Protein 3VK0 (pdb70)

Sequence (264 aa):
KLTLPAELPDEQDLRAVLAYNMRLFRVNKGWSQEELARQCGLDRTYVSAVERKRWNIALSNIEKMAAALGVAAYQLLLPPQERLKLMTNKLTLPAELPDEQDLRAVLAYNMRLFRVNKGWSQEELARQCGLDRTYVSAVERKRWNIALSNIEKMAAALGVAAYQLLLPPQERLKLMKLTLPAELPDEQDLRAVLAYNMRLFRVNKGWSQEELARQCGLDRTYVSAVERKRWNIALSNIEKMAAALGVAAYQLLLPPQERLKLMT

B-factor: mean 36.16, std 11.18, range [18.49, 73.58]

InterPro domains:
  IPR001387 Cro/C1-type, helix-turn-helix domain [PF01381] (27-76)
  IPR001387 Cro/C1-type, helix-turn-helix domain [PS50943] (26-80)
  IPR001387 Cro/C1-type, helix-turn-helix domain [SM00530] (25-80)
  IPR001387 Cro/C1-type, helix-turn-helix domain [cd00093] (25-75)
  IPR010982 Lambda repressor-like, DNA-binding domain superfamily [G3DSA:1.10.260.40] (1-91)
  IPR010982 Lambda repressor-like, DNA-binding domain superfamily [SSF47413] (17-83)
  IPR050807 Transcriptional regulator/dioxygenase, bacterial-type [PTHR46797] (23-97)

Secondary structure (DSSP, 8-state):
-PPPPSSPPPTT-HHHHHHHHHHHHHHHTT--HHHHHHHHT--HHHHHHHTTT-----HHHHHHHHHHHTS-HHHHTS-HHHHHHHHH-/-PPPPSSPPPTT-HHHHHHHHHHHHHHHTT--HHHHHHHHT--HHHHHHHHTT----BHHHHHHHHHHHTS-GGGGGS-HHHHHHT-/-----SSPPPTT-HHHHHHHHHHHHHHHHT--HHHHHHHHT--HHHHHHHHTT----BHHHHHHHHHHHTS-HHHHTS-HHHHHHHH-

Structure (mmCIF, N/CA/C/O backbone):
data_3VK0
#
_entry.id   3VK0
#
_cell.length_a   75.013
_cell.length_b   108.899
_cell.length_c   44.083
_cell.angle_alpha   90.00
_cell.angle_beta   115.61
_cell.angle_gamma   90.00
#
_symmetry.space_group_name_H-M   'C 1 2 1'
#
loop_
_entity.id
_entity.type
_entity.pdbx_description
1 polymer 'Transcriptional regulator'
2 water water
#
loop_
_atom_site.group_PDB
_atom_site.id
_atom_site.type_symbol
_atom_site.label_atom_id
_atom_site.label_alt_id
_atom_site.label_comp_id
_atom_site.label_asym_id
_atom_site.label_entity_id
_atom_site.label_seq_id
_atom_site.pdbx_PDB_ins_code
_atom_site.Cartn_x
_atom_site.Cartn_y
_atom_site.Cartn_z
_atom_site.occupancy
_atom_site.B_iso_or_equiv
_atom_site.auth_seq_id
_atom_site.auth_comp_id
_atom_site.auth_asym_id
_atom_site.auth_atom_id
_atom_site.pdbx_PDB_model_num
ATOM 1 N N . LYS A 1 5 ? 6.971 48.359 27.368 1.00 53.07 5 LYS A N 1
ATOM 2 C CA . LYS A 1 5 ? 7.565 49.224 28.454 1.00 52.28 5 LYS A CA 1
ATOM 3 C C . LYS A 1 5 ? 6.524 49.709 29.482 1.00 50.45 5 LYS A C 1
ATOM 4 O O . LYS A 1 5 ? 6.896 50.259 30.536 1.00 50.76 5 LYS A O 1
ATOM 10 N N . LEU A 1 6 ? 5.236 49.507 29.160 1.00 48.35 6 LEU A N 1
ATOM 11 C CA . LEU A 1 6 ? 4.075 49.960 29.979 1.00 44.61 6 LEU A CA 1
ATOM 12 C C . LEU A 1 6 ? 3.946 49.192 31.305 1.00 42.40 6 LEU A C 1
ATOM 13 O O . LEU A 1 6 ? 3.805 47.952 31.334 1.00 43.13 6 LEU A O 1
ATOM 18 N N . THR A 1 7 ? 3.966 49.904 32.416 1.00 38.51 7 THR A N 1
ATOM 19 C CA . THR A 1 7 ? 4.092 49.185 33.662 1.00 36.44 7 THR A CA 1
ATOM 20 C C . THR A 1 7 ? 2.728 49.045 34.309 1.00 34.84 7 THR A C 1
ATOM 21 O O . THR A 1 7 ? 1.813 49.868 34.052 1.00 32.01 7 THR A O 1
ATOM 25 N N . LEU A 1 8 ? 2.612 47.979 35.107 1.00 31.50 8 LEU A N 1
ATOM 26 C CA . LEU A 1 8 ? 1.388 47.602 35.802 1.00 30.73 8 LEU A CA 1
ATOM 27 C C . LEU A 1 8 ? 1.402 48.200 37.194 1.00 30.16 8 LEU A C 1
ATOM 28 O O . LEU A 1 8 ? 2.429 48.733 37.640 1.00 29.93 8 LEU A O 1
ATOM 33 N N . PRO A 1 9 ? 0.277 48.108 37.913 1.00 31.18 9 PRO A N 1
ATOM 34 C CA . PRO A 1 9 ? 0.283 48.627 39.292 1.00 31.15 9 PRO A CA 1
ATOM 35 C C . PRO A 1 9 ? 1.223 47.827 40.200 1.00 33.45 9 PRO A C 1
ATOM 36 O O . PRO A 1 9 ? 1.302 46.589 40.091 1.00 32.19 9 PRO A O 1
ATOM 40 N N . ALA A 1 10 ? 1.888 48.526 41.117 1.00 33.54 10 ALA A N 1
ATOM 41 C CA . ALA A 1 10 ? 2.946 47.952 41.945 1.00 34.32 10 ALA A CA 1
ATOM 42 C C . ALA A 1 10 ? 2.379 47.148 43.095 1.00 34.26 10 ALA A C 1
ATOM 43 O O . ALA A 1 10 ? 3.035 46.235 43.614 1.00 35.21 10 ALA A O 1
ATOM 45 N N . GLU A 1 11 ? 1.208 47.553 43.561 1.00 33.63 11 GLU A N 1
ATOM 46 C CA . GLU A 1 11 ? 0.620 46.944 44.764 1.00 33.61 11 GLU A CA 1
ATOM 47 C C . GLU A 1 11 ? -0.871 46.715 44.616 1.00 33.85 11 GLU A C 1
ATOM 48 O O . GLU A 1 11 ? -1.533 47.388 43.818 1.00 33.18 11 GLU A O 1
ATOM 54 N N . LEU A 1 12 ? -1.404 45.763 45.372 1.00 32.47 12 LEU A N 1
ATOM 55 C CA . LEU A 1 12 ? -2.845 45.581 45.409 1.00 33.97 12 LEU A CA 1
ATOM 56 C C . LEU A 1 12 ? -3.527 46.746 46.162 1.00 34.04 12 LEU A C 1
ATOM 57 O O . LEU A 1 12 ? -2.975 47.279 47.170 1.00 34.25 12 LEU A O 1
ATOM 62 N N . PRO A 1 13 ? -4.707 47.165 45.688 1.00 33.58 13 PRO A N 1
ATOM 63 C CA . PRO A 1 13 ? -5.349 48.336 46.304 1.00 34.43 13 PRO A CA 1
ATOM 64 C C . PRO A 1 13 ? -6.140 47.926 47.560 1.00 35.64 13 PRO A C 1
ATOM 65 O O . PRO A 1 13 ? -6.569 46.765 47.661 1.00 35.27 13 PRO A O 1
ATOM 69 N N . ASP A 1 14 ? -6.362 48.865 48.496 1.00 36.70 14 ASP A N 1
ATOM 70 C CA . ASP A 1 14 ? -7.336 48.655 49.570 1.00 37.24 14 ASP A CA 1
ATOM 71 C C . ASP A 1 14 ? -8.718 48.524 48.919 1.00 38.65 14 ASP A C 1
ATOM 72 O O . ASP A 1 14 ? -9.147 49.428 48.175 1.00 37.05 14 ASP A O 1
ATOM 77 N N . GLU A 1 15 ? -9.416 47.407 49.184 1.00 37.81 15 GLU A N 1
ATOM 78 C CA . GLU A 1 15 ? -10.660 47.072 48.469 1.00 40.08 15 GLU A CA 1
ATOM 79 C C . GLU A 1 15 ? -11.784 48.018 48.790 1.00 40.07 15 GLU A C 1
ATOM 80 O O . GLU A 1 15 ? -12.745 48.166 48.006 1.00 40.90 15 GLU A O 1
ATOM 86 N N . GLN A 1 16 ? -11.651 48.639 49.946 1.00 40.70 16 GLN A N 1
ATOM 87 C CA . GLN A 1 16 ? -12.554 49.686 50.408 1.00 42.61 16 GLN A CA 1
ATOM 88 C C . GLN A 1 16 ? -12.308 51.047 49.724 1.00 41.31 16 GLN A C 1
ATOM 89 O O . GLN A 1 16 ? -13.293 51.808 49.490 1.00 41.89 16 GLN A O 1
ATOM 95 N N . ASP A 1 17 ? -11.035 51.318 49.369 1.00 39.09 17 ASP A N 1
ATOM 96 C CA . ASP A 1 17 ? -10.643 52.598 48.682 1.00 35.31 17 ASP A CA 1
ATOM 97 C C . ASP A 1 17 ? -11.030 52.559 47.215 1.00 32.88 17 ASP A C 1
ATOM 98 O O . ASP A 1 17 ? -10.252 52.065 46.401 1.00 30.79 17 ASP A O 1
ATOM 103 N N . LEU A 1 18 ? -12.236 53.031 46.885 1.00 30.54 18 LEU A N 1
ATOM 104 C CA . LEU A 1 18 ? -12.735 52.879 45.533 1.00 30.13 18 LEU A CA 1
ATOM 105 C C . LEU A 1 18 ? -11.887 53.588 44.529 1.00 29.12 18 LEU A C 1
ATOM 106 O O . LEU A 1 18 ? -11.724 53.104 43.413 1.00 26.49 18 LEU A O 1
ATOM 111 N N . ARG A 1 19 ? -11.377 54.779 44.899 1.00 25.55 19 ARG A N 1
ATOM 112 C CA . ARG A 1 19 ? -10.409 55.389 44.001 1.00 23.81 19 ARG A CA 1
ATOM 113 C C . ARG A 1 19 ? -9.194 54.500 43.718 1.00 21.94 19 ARG A C 1
ATOM 114 O O . ARG A 1 19 ? -8.740 54.468 42.591 1.00 22.66 19 ARG A O 1
ATOM 122 N N . ALA A 1 20 ? -8.633 53.863 44.736 1.00 22.21 20 ALA A N 1
ATOM 123 C CA . ALA A 1 20 ? -7.458 52.961 44.586 1.00 24.49 20 ALA A CA 1
ATOM 124 C C . ALA A 1 20 ? -7.833 51.741 43.699 1.00 23.03 20 ALA A C 1
ATOM 125 O O . ALA A 1 20 ? -7.066 51.335 42.828 1.00 23.02 20 ALA A O 1
ATOM 127 N N . VAL A 1 21 ? -9.016 51.190 43.955 1.00 22.72 21 VAL A N 1
ATOM 128 C CA . VAL A 1 21 ? -9.515 50.064 43.140 1.00 21.23 21 VAL A CA 1
ATOM 129 C C . VAL A 1 21 ? -9.660 50.480 41.682 1.00 20.80 21 VAL A C 1
ATOM 130 O O . VAL A 1 21 ? -9.180 49.784 40.787 1.00 20.81 21 VAL A O 1
ATOM 134 N N . LEU A 1 22 ? -10.308 51.637 41.417 1.00 21.33 22 LEU A N 1
ATOM 135 C CA . LEU A 1 22 ? -10.431 52.144 40.038 1.00 21.25 22 LEU A CA 1
ATOM 136 C C . LEU A 1 22 ? -9.084 52.344 39.376 1.00 22.23 22 LEU A C 1
ATOM 137 O O . LEU A 1 22 ? -8.875 51.978 38.169 1.00 20.07 22 LEU A O 1
ATOM 142 N N . ALA A 1 23 ? -8.145 52.960 40.132 1.00 20.85 23 ALA A N 1
ATOM 143 C CA . ALA A 1 23 ? -6.862 53.297 39.533 1.00 22.15 23 ALA A CA 1
ATOM 144 C C . ALA A 1 23 ? -6.113 52.006 39.109 1.00 22.07 23 ALA A C 1
ATOM 145 O O . ALA A 1 23 ? -5.481 51.994 38.072 1.00 22.60 23 ALA A O 1
ATOM 147 N N . TYR A 1 24 ? -6.204 50.967 39.949 1.00 24.07 24 TYR A N 1
ATOM 148 C CA . TYR A 1 24 ? -5.539 49.660 39.718 1.00 22.78 24 TYR A CA 1
ATOM 149 C C . TYR A 1 24 ? -6.116 49.074 38.433 1.00 22.42 24 TYR A C 1
ATOM 150 O O . TYR A 1 24 ? -5.394 48.698 37.507 1.00 22.10 24 TYR A O 1
ATOM 159 N N . ASN A 1 25 ? -7.439 49.020 38.390 1.00 22.24 25 ASN A N 1
ATOM 160 C CA . ASN A 1 25 ? -8.144 48.420 37.270 1.00 22.83 25 ASN A CA 1
ATOM 161 C C . ASN A 1 25 ? -7.942 49.164 35.985 1.00 22.64 25 ASN A C 1
ATOM 162 O O . ASN A 1 25 ? -7.669 48.524 34.988 1.00 23.96 25 ASN A O 1
ATOM 167 N N . MET A 1 26 ? -8.049 50.502 35.995 1.00 22.94 26 MET A N 1
ATOM 168 C CA . MET A 1 26 ? -7.799 51.285 34.787 1.00 23.33 26 MET A CA 1
ATOM 169 C C . MET A 1 26 ? -6.424 50.954 34.207 1.00 23.03 26 MET A C 1
ATOM 170 O O . MET A 1 26 ? -6.282 50.821 33.006 1.00 24.77 26 MET A O 1
ATOM 175 N N . ARG A 1 27 ? -5.406 50.894 35.080 1.00 23.33 27 ARG A N 1
ATOM 176 C CA . ARG A 1 27 ? -4.045 50.688 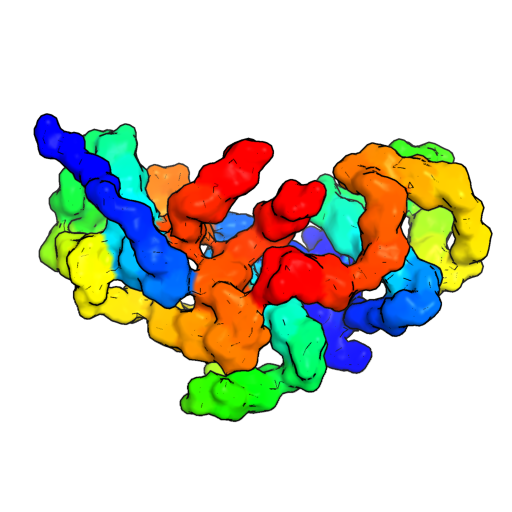34.643 1.00 24.49 27 ARG A CA 1
ATOM 177 C C . ARG A 1 27 ? -3.909 49.251 34.134 1.00 23.48 27 ARG A C 1
ATOM 178 O O . ARG A 1 27 ? -3.377 49.021 33.053 1.00 23.85 27 ARG A O 1
ATOM 186 N N . LEU A 1 28 ? -4.406 48.278 34.894 1.00 23.17 28 LEU A N 1
ATOM 187 C CA . LEU A 1 28 ? -4.371 46.867 34.422 1.00 23.81 28 LEU A CA 1
ATOM 188 C C . LEU A 1 28 ? -4.989 46.684 33.000 1.00 23.11 28 LEU A C 1
ATOM 189 O O . LEU A 1 28 ? -4.351 46.167 32.027 1.00 24.19 28 LEU A O 1
ATOM 194 N N . PHE A 1 29 ? -6.214 47.164 32.847 1.00 23.18 29 PHE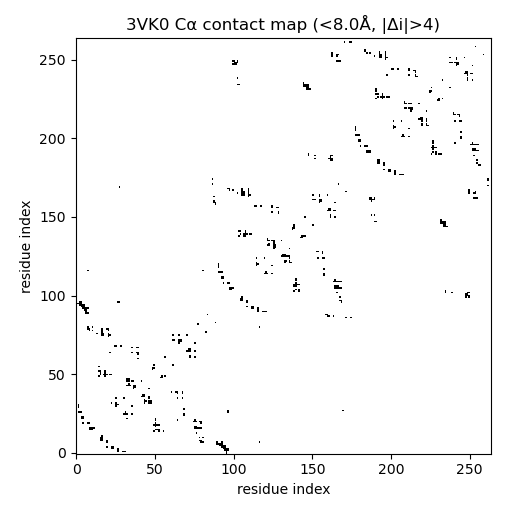 A N 1
ATOM 195 C CA . PHE A 1 29 ? -6.902 47.033 31.538 1.00 24.03 29 PHE A CA 1
ATOM 196 C C . PHE A 1 29 ? -6.287 47.819 30.417 1.00 24.74 29 PHE A C 1
ATOM 197 O O . PHE A 1 29 ? -6.273 47.360 29.267 1.00 24.87 29 PHE A O 1
ATOM 205 N N . ARG A 1 30 ? -5.841 49.051 30.700 1.00 25.05 30 ARG A N 1
ATOM 206 C CA . ARG A 1 30 ? -5.233 49.791 29.620 1.00 24.68 30 ARG A CA 1
ATOM 207 C C . ARG A 1 30 ? -3.917 49.144 29.231 1.00 25.81 30 ARG A C 1
ATOM 208 O O . ARG A 1 30 ? -3.591 49.089 27.998 1.00 25.11 30 ARG A O 1
ATOM 216 N N . VAL A 1 31 ? -3.151 48.678 30.224 1.00 24.62 31 VAL A N 1
ATOM 217 C CA . VAL A 1 31 ? -1.883 48.021 29.857 1.00 27.65 31 VAL A CA 1
ATOM 218 C C . VAL A 1 31 ? -2.120 46.741 29.031 1.00 28.43 31 VAL A C 1
ATOM 219 O O . VAL A 1 31 ? -1.397 46.451 28.082 1.00 28.91 31 VAL A O 1
ATOM 223 N N . ASN A 1 32 ? -3.178 46.026 29.346 1.00 30.18 32 ASN A N 1
ATOM 224 C CA . ASN A 1 32 ? -3.536 44.846 28.554 1.00 32.40 32 ASN A CA 1
ATOM 225 C C . ASN A 1 32 ? -3.854 45.218 27.112 1.00 33.34 32 ASN A C 1
ATOM 226 O O . ASN A 1 32 ? -3.701 44.407 26.201 1.00 33.04 32 ASN A O 1
ATOM 231 N N . LYS A 1 33 ? -4.361 46.431 26.908 1.00 33.80 33 LYS A N 1
ATOM 232 C CA . LYS A 1 33 ? -4.618 46.891 25.557 1.00 34.77 33 LYS A CA 1
ATOM 233 C C . LYS A 1 33 ? -3.416 47.536 24.835 1.00 34.65 33 LYS A C 1
ATOM 234 O O . LYS A 1 33 ? -3.560 47.947 23.697 1.00 34.61 33 LYS A O 1
ATOM 240 N N . GLY A 1 34 ? -2.261 47.641 25.482 1.00 33.58 34 GLY A N 1
ATOM 241 C CA . GLY A 1 34 ? -1.106 48.326 24.871 1.00 33.95 34 GLY A CA 1
ATOM 242 C C . GLY A 1 34 ? -1.243 49.848 24.924 1.00 34.44 34 GLY A C 1
ATOM 243 O O . GLY A 1 34 ? -0.637 50.552 24.120 1.00 34.35 34 GLY A O 1
ATOM 244 N N . TRP A 1 35 ? -2.037 50.363 25.876 1.00 33.01 35 TRP A N 1
ATOM 245 C CA . TRP A 1 35 ? -2.304 51.796 25.944 1.00 31.96 35 TRP A CA 1
ATOM 246 C C . TRP A 1 35 ? -1.613 52.513 27.082 1.00 31.24 35 TRP A C 1
ATOM 247 O O . TRP A 1 35 ? -1.777 52.141 28.250 1.00 29.67 35 TRP A O 1
ATOM 258 N N . SER A 1 36 ? -0.904 53.600 26.748 1.00 30.67 36 SER A N 1
ATOM 259 C CA . SER A 1 36 ? -0.474 54.547 27.760 1.00 31.38 36 SER A CA 1
ATOM 260 C C . SER A 1 36 ? -1.671 55.283 28.431 1.00 30.18 36 SER A C 1
ATOM 261 O O . SER A 1 36 ? -2.805 55.230 27.956 1.00 29.30 36 SER A O 1
ATOM 264 N N . GLN A 1 37 ? -1.387 56.032 29.481 1.00 29.01 37 GLN A N 1
ATOM 265 C CA . GLN A 1 37 ? -2.393 56.913 30.084 1.00 30.10 37 GLN A CA 1
ATOM 266 C C . GLN A 1 37 ? -2.916 57.898 29.052 1.00 30.79 37 GLN A C 1
ATOM 267 O O . GLN A 1 37 ? -4.132 58.153 28.937 1.00 29.99 37 GLN A O 1
ATOM 273 N N . GLU A 1 38 ? -1.986 58.487 28.315 1.00 31.48 38 GLU A N 1
ATOM 274 C CA . GLU A 1 38 ? -2.339 59.466 27.315 1.00 33.48 38 GLU A CA 1
ATOM 275 C C . GLU A 1 38 ? -3.303 58.871 26.276 1.00 32.64 38 GLU A C 1
ATOM 276 O O . GLU A 1 38 ? -4.310 59.509 25.921 1.00 32.87 38 GLU A O 1
ATOM 282 N N . GLU A 1 39 ? -2.964 57.683 25.769 1.00 33.07 39 GLU A N 1
ATOM 283 C CA . GLU A 1 39 ? -3.804 56.938 24.815 1.00 32.59 39 GLU A CA 1
ATOM 284 C C . GLU A 1 39 ? -5.215 56.620 25.382 1.00 32.00 39 GLU A C 1
ATOM 285 O O . GLU A 1 39 ? -6.226 56.791 24.678 1.00 31.22 39 GLU A O 1
ATOM 291 N N . LEU A 1 40 ? -5.290 56.117 26.621 1.00 30.90 40 LEU A N 1
ATOM 292 C CA . LEU A 1 40 ? -6.588 55.889 27.244 1.00 30.33 40 LEU A CA 1
ATOM 293 C C . LEU A 1 40 ? -7.395 57.192 27.258 1.00 30.61 40 LEU A C 1
ATOM 294 O O . LEU A 1 40 ? -8.588 57.209 26.954 1.00 31.27 40 LEU A O 1
ATOM 299 N N . ALA A 1 41 ? -6.737 58.302 27.592 1.00 30.42 41 ALA A N 1
ATOM 300 C CA . ALA A 1 41 ? -7.432 59.570 27.664 1.00 30.28 41 ALA A CA 1
ATOM 301 C C . ALA A 1 41 ? -7.968 59.943 26.282 1.00 30.96 41 ALA A C 1
ATOM 302 O O . ALA A 1 41 ? -9.133 60.301 26.139 1.00 30.06 41 ALA A O 1
ATOM 304 N N . ARG A 1 42 ? -7.109 59.879 25.269 1.00 31.49 42 ARG A N 1
ATOM 305 C CA . ARG A 1 42 ? -7.576 60.091 23.887 1.00 34.04 42 ARG A CA 1
ATOM 306 C C . ARG A 1 42 ? -8.754 59.166 23.509 1.00 34.38 42 ARG A C 1
ATOM 307 O O . ARG A 1 42 ? -9.642 59.567 22.801 1.00 34.83 42 ARG A O 1
ATOM 315 N N . GLN A 1 43 ? -8.720 57.913 23.947 1.00 35.72 43 GLN A N 1
ATOM 316 C CA . GLN A 1 43 ? -9.794 56.966 23.601 1.00 35.93 43 GLN A CA 1
ATOM 317 C C . GLN A 1 43 ? -11.124 57.383 24.215 1.00 36.81 43 GLN A C 1
ATOM 318 O O . GLN A 1 43 ? -12.167 57.159 23.607 1.00 35.62 43 GLN A O 1
ATOM 324 N N . CYS A 1 44 ? -11.077 58.007 25.401 1.00 37.12 44 CYS A N 1
ATOM 325 C CA . CYS A 1 44 ? -12.300 58.447 26.107 1.00 39.15 44 CYS A CA 1
ATOM 326 C C . CYS A 1 44 ? -12.687 59.853 25.867 1.00 39.38 44 CYS A C 1
ATOM 327 O O . CYS A 1 44 ? -13.685 60.306 26.426 1.00 40.17 44 CYS A O 1
ATOM 330 N N . GLY A 1 45 ? -11.868 60.595 25.128 1.00 40.24 45 GLY A N 1
ATOM 331 C CA . GLY A 1 45 ? -12.117 62.011 24.930 1.00 40.52 45 GLY A CA 1
ATOM 332 C C . GLY A 1 45 ? -11.907 62.795 26.214 1.00 41.13 45 GLY A C 1
ATOM 333 O O . GLY A 1 45 ? -12.565 63.804 26.429 1.00 42.88 45 GLY A O 1
ATOM 334 N N . LEU A 1 46 ? -10.981 62.346 27.059 1.00 39.92 46 LEU A N 1
ATOM 335 C CA . LEU A 1 46 ? -10.629 63.042 28.309 1.00 39.96 46 LEU A CA 1
ATOM 336 C C . LEU A 1 46 ? -9.237 63.617 28.239 1.00 39.21 46 LEU A C 1
ATOM 337 O O . LEU A 1 46 ? -8.392 63.101 27.540 1.00 38.94 46 LEU A O 1
ATOM 342 N N . ASP A 1 47 ? -9.006 64.673 28.993 1.00 39.95 47 ASP A N 1
ATOM 343 C CA . ASP A 1 47 ? -7.686 65.280 29.149 1.00 41.42 47 ASP A CA 1
ATOM 344 C C . ASP A 1 47 ? -6.667 64.291 29.746 1.00 40.27 47 ASP A C 1
ATOM 345 O O . ASP A 1 47 ? -6.979 63.649 30.745 1.00 39.51 47 ASP A O 1
ATOM 350 N N . ARG A 1 48 ? -5.479 64.151 29.135 1.00 38.90 48 ARG A N 1
ATOM 351 C CA . ARG A 1 48 ? -4.451 63.224 29.634 1.00 38.19 48 ARG A CA 1
ATOM 352 C C . ARG A 1 48 ? -3.966 63.530 31.054 1.00 36.95 48 ARG A C 1
ATOM 353 O O . ARG A 1 48 ? -3.748 62.618 31.852 1.00 34.35 48 ARG A O 1
ATOM 361 N N . THR A 1 49 ? -3.829 64.816 31.376 1.00 34.43 49 THR A N 1
ATOM 362 C CA . THR A 1 49 ? -3.557 65.202 32.749 1.00 35.38 49 THR A CA 1
ATOM 363 C C . THR A 1 49 ? -4.652 64.625 33.710 1.00 32.73 49 THR A C 1
ATOM 364 O O . THR A 1 49 ? -4.323 64.123 34.752 1.00 33.55 49 THR A O 1
ATOM 368 N N . TYR A 1 50 ? -5.925 64.687 33.337 1.00 32.22 50 TYR A N 1
ATOM 369 C CA . TYR A 1 50 ? -7.032 64.216 34.217 1.00 32.27 50 TYR A CA 1
ATOM 370 C C . TYR A 1 50 ? -6.959 62.696 34.455 1.00 31.54 50 TYR A C 1
ATOM 371 O O . TYR A 1 50 ? -7.113 62.226 35.588 1.00 30.69 50 TYR A O 1
ATOM 380 N N . VAL A 1 51 ? -6.707 61.960 33.375 1.00 30.37 51 VAL A N 1
ATOM 381 C CA . VAL A 1 51 ? -6.582 60.508 33.440 1.00 30.58 51 VAL A CA 1
ATOM 382 C C . VAL A 1 51 ? -5.378 60.116 34.290 1.00 29.80 51 VAL A C 1
ATOM 383 O O . VAL A 1 51 ? -5.458 59.271 35.143 1.00 29.24 51 VAL A O 1
ATOM 387 N N . SER A 1 52 ? -4.241 60.768 34.074 1.00 28.53 52 SER A N 1
ATOM 388 C CA . SER A 1 52 ? -3.097 60.496 34.872 1.00 28.85 52 SER A CA 1
ATOM 389 C C . SER A 1 52 ? -3.392 60.768 36.377 1.00 26.98 52 SER A C 1
ATOM 390 O O . SER A 1 52 ? -2.965 60.036 37.238 1.00 26.20 52 SER A O 1
ATOM 393 N N . ALA A 1 53 ? -4.152 61.807 36.672 1.00 25.60 53 ALA A N 1
ATOM 394 C CA . ALA A 1 53 ? -4.430 62.152 38.083 1.00 26.52 53 ALA A CA 1
ATOM 395 C C . ALA A 1 53 ? -5.437 61.169 38.726 1.00 25.07 53 ALA A C 1
ATOM 396 O O . ALA A 1 53 ? -5.405 60.907 39.961 1.00 25.36 53 ALA A O 1
ATOM 398 N N . VAL A 1 54 ? -6.370 60.685 37.898 1.00 24.26 54 VAL A N 1
ATOM 399 C CA . VAL A 1 54 ? -7.315 59.614 38.338 1.00 23.31 54 VAL A CA 1
ATOM 400 C C . VAL A 1 54 ? -6.536 58.376 38.749 1.00 23.87 54 VAL A C 1
ATOM 401 O O . VAL A 1 54 ? -6.814 57.781 39.798 1.00 23.53 54 VAL A O 1
ATOM 405 N N . GLU A 1 55 ? -5.505 58.035 37.986 1.00 24.19 55 GLU A N 1
ATOM 406 C CA . GLU A 1 55 ? -4.677 56.898 38.392 1.00 26.90 55 GLU A CA 1
ATOM 407 C C . GLU A 1 55 ? -3.849 57.115 39.636 1.00 26.20 55 GLU A C 1
ATOM 408 O O . GLU A 1 55 ? -3.293 56.170 40.133 1.00 26.55 55 GLU A O 1
ATOM 414 N N . ARG A 1 56 ? -3.725 58.367 40.073 1.00 26.95 56 ARG A N 1
ATOM 415 C CA . ARG A 1 56 ? -3.062 58.727 41.323 1.00 28.43 56 ARG A CA 1
ATOM 416 C C . ARG A 1 56 ? -4.124 59.041 42.373 1.00 26.94 56 ARG A C 1
ATOM 417 O O . ARG A 1 56 ? -3.817 59.502 43.477 1.00 26.90 56 ARG A O 1
ATOM 425 N N . LYS A 1 57 ? -5.386 58.708 42.048 1.00 25.87 57 LYS A N 1
ATOM 426 C CA . LYS A 1 57 ? -6.499 58.804 42.995 1.00 25.11 57 LYS A CA 1
ATOM 427 C C . LYS A 1 57 ? -6.882 60.237 43.367 1.00 24.45 57 LYS A C 1
ATOM 428 O O . LYS A 1 57 ? -7.417 60.491 44.441 1.00 25.05 57 LYS A O 1
ATOM 434 N N . ARG A 1 58 ? -6.687 61.170 42.459 1.00 22.89 58 ARG A N 1
ATOM 435 C CA . ARG A 1 58 ? -6.863 62.599 42.792 1.00 24.04 58 ARG A CA 1
ATOM 436 C C . ARG A 1 58 ? -8.286 63.146 42.588 1.00 24.95 58 ARG A C 1
ATOM 437 O O . ARG A 1 58 ? -8.604 64.224 43.067 1.00 23.35 58 ARG A O 1
ATOM 445 N N . TRP A 1 59 ? -9.146 62.398 41.865 1.00 23.25 59 TRP A N 1
ATOM 446 C CA . TRP A 1 59 ? -10.412 62.982 41.441 1.00 23.12 59 TRP A CA 1
ATOM 447 C C . TRP A 1 59 ? -11.639 62.153 41.804 1.00 23.37 59 TRP A C 1
ATOM 448 O O . TRP A 1 59 ? -11.640 60.906 41.589 1.00 22.35 59 TRP A O 1
ATOM 459 N N . ASN A 1 60 ? -12.653 62.860 42.276 1.00 21.70 60 ASN A N 1
ATOM 460 C CA . ASN A 1 60 ? -13.957 62.271 42.575 1.00 24.08 60 ASN A CA 1
ATOM 461 C C . ASN A 1 60 ? -14.750 62.035 41.276 1.00 24.36 60 ASN A C 1
ATOM 462 O O . ASN A 1 60 ? -15.755 62.720 40.991 1.00 25.09 60 ASN A O 1
ATOM 467 N N . ILE A 1 61 ? -14.257 61.094 40.475 1.00 23.71 61 ILE A N 1
ATOM 468 C CA . ILE A 1 61 ? -14.724 60.918 39.095 1.00 23.90 61 ILE A CA 1
ATOM 469 C C . ILE A 1 61 ? -16.248 60.648 39.011 1.00 23.75 61 ILE A C 1
ATOM 470 O O . ILE A 1 61 ? -16.838 60.046 39.923 1.00 21.40 61 ILE A O 1
ATOM 475 N N . ALA A 1 62 ? -16.867 61.205 37.962 1.00 22.36 62 ALA A N 1
ATOM 476 C CA . ALA A 1 62 ? -18.304 61.058 37.784 1.00 23.84 62 ALA A CA 1
ATOM 477 C C . ALA A 1 62 ? -18.594 59.755 37.063 1.00 21.96 62 ALA A C 1
ATOM 478 O O . ALA A 1 62 ? -17.812 59.241 36.281 1.00 21.70 62 ALA A O 1
ATOM 480 N N . LEU A 1 63 ? -19.797 59.288 37.275 1.00 21.96 63 LEU A N 1
ATOM 481 C CA . LEU A 1 63 ? -20.258 58.078 36.580 1.00 21.39 63 LEU A CA 1
ATOM 482 C C . LEU A 1 63 ? -20.072 58.085 35.049 1.00 22.13 63 LEU A C 1
ATOM 483 O O . LEU A 1 63 ? -19.654 57.048 34.419 1.00 20.20 63 LEU A O 1
ATOM 488 N N . SER A 1 64 ? -20.303 59.250 34.410 1.00 21.06 64 SER A N 1
ATOM 489 C CA . SER A 1 64 ? -20.181 59.328 32.936 1.00 23.08 64 SER A CA 1
ATOM 490 C C . SER A 1 64 ? -18.767 59.034 32.472 1.00 23.57 64 SER A C 1
ATOM 491 O O . SER A 1 64 ? -18.538 58.496 31.364 1.00 24.08 64 SER A O 1
ATOM 494 N N . ASN A 1 65 ? -17.794 59.433 33.281 1.00 23.37 65 ASN A N 1
ATOM 495 C CA . ASN A 1 65 ? -16.422 59.179 32.890 1.00 23.11 65 ASN A CA 1
ATOM 496 C C . ASN A 1 65 ? -15.979 57.764 33.184 1.00 22.16 65 ASN A C 1
ATOM 497 O O . ASN A 1 65 ? -15.192 57.232 32.434 1.00 22.05 65 ASN A O 1
ATOM 502 N N . ILE A 1 66 ? -16.475 57.182 34.251 1.00 21.88 66 ILE A N 1
ATOM 503 C CA . ILE A 1 66 ? -16.371 55.713 34.447 1.00 23.60 66 ILE A CA 1
ATOM 504 C C . ILE A 1 66 ? -16.907 54.945 33.216 1.00 23.68 66 ILE A C 1
ATOM 505 O O . ILE A 1 66 ? -16.230 54.065 32.677 1.00 24.94 66 ILE A O 1
ATOM 510 N N . GLU A 1 67 ? -18.073 55.367 32.722 1.00 24.15 67 GLU A N 1
ATOM 511 C CA . GLU A 1 67 ? -18.745 54.696 31.655 1.00 24.72 67 GLU A CA 1
ATOM 512 C C . GLU A 1 67 ? -17.881 54.820 30.410 1.00 24.28 67 GLU A C 1
ATOM 513 O O . GLU A 1 67 ? -17.732 53.848 29.667 1.00 24.58 67 GLU A O 1
ATOM 519 N N . LYS A 1 68 ? -17.305 56.003 30.172 1.00 22.29 68 LYS A N 1
ATOM 520 C CA . LYS A 1 68 ? -16.489 56.178 28.949 1.00 25.43 68 LYS A CA 1
ATOM 521 C C . LYS A 1 68 ? -15.208 55.331 29.005 1.00 24.31 68 LYS A C 1
ATOM 522 O O . LYS A 1 68 ? -14.768 54.755 27.984 1.00 25.24 68 LYS A O 1
ATOM 528 N N . MET A 1 69 ? -14.554 55.291 30.158 1.00 23.74 69 MET A N 1
ATOM 529 C CA . MET A 1 69 ? -13.312 54.472 30.234 1.00 24.40 69 MET A CA 1
ATOM 530 C C . MET A 1 69 ? -13.644 53.005 30.031 1.00 24.21 69 MET A C 1
ATOM 531 O O . MET A 1 69 ? -12.929 52.290 29.320 1.00 25.08 69 MET A O 1
ATOM 536 N N . ALA A 1 70 ? -14.723 52.566 30.640 1.00 24.81 70 ALA A N 1
ATOM 537 C CA . ALA A 1 70 ? -15.170 51.171 30.518 1.00 26.07 70 ALA A CA 1
ATOM 538 C C . ALA A 1 70 ? -15.528 50.825 29.052 1.00 26.10 70 ALA A C 1
ATOM 539 O O . ALA A 1 70 ? -15.048 49.815 28.532 1.00 25.65 70 ALA A O 1
ATOM 541 N N . ALA A 1 71 ? -16.254 51.708 28.367 1.00 26.03 71 ALA A N 1
ATOM 542 C CA . ALA A 1 71 ? -16.500 51.506 26.938 1.00 26.91 71 ALA A CA 1
ATOM 543 C C . ALA A 1 71 ? -15.185 51.468 26.105 1.00 27.21 71 ALA A C 1
ATOM 544 O O . ALA A 1 71 ? -15.011 50.570 25.247 1.00 29.61 71 ALA A O 1
ATOM 546 N N . ALA A 1 72 ? -14.241 52.378 26.359 1.00 26.77 72 ALA A N 1
ATOM 547 C CA . ALA A 1 72 ? -12.990 52.361 25.602 1.00 27.58 72 ALA A CA 1
ATOM 548 C C . ALA A 1 72 ? -12.177 51.082 25.896 1.00 27.82 72 ALA A C 1
ATOM 549 O O . ALA A 1 72 ? -11.601 50.477 24.994 1.00 29.23 72 ALA A O 1
ATOM 551 N N . LEU A 1 73 ? -12.155 50.660 27.158 1.00 27.64 73 LEU A N 1
ATOM 552 C CA . LEU A 1 73 ? -11.429 49.454 27.564 1.00 27.22 73 LEU A CA 1
ATOM 553 C C . LEU A 1 73 ? -12.116 48.144 27.195 1.00 28.48 73 LEU A C 1
ATOM 554 O O . LEU A 1 73 ? -11.535 47.080 27.382 1.00 30.50 73 LEU A O 1
ATOM 559 N N . GLY A 1 74 ? -13.337 48.219 26.687 1.00 28.60 74 GLY A N 1
ATOM 560 C CA . GLY A 1 74 ? -14.162 47.044 26.386 1.00 29.37 74 GLY A CA 1
ATOM 561 C C . GLY A 1 74 ? -14.539 46.167 27.577 1.00 29.76 74 GLY A C 1
ATOM 562 O O . GLY A 1 74 ? -14.585 44.936 27.455 1.00 28.68 74 GLY A O 1
ATOM 563 N N . VAL A 1 75 ? -14.792 46.780 28.727 1.00 27.56 75 VAL A N 1
ATOM 564 C CA . VAL A 1 75 ? -15.228 46.036 29.902 1.00 26.73 75 VAL A CA 1
ATOM 565 C C . VAL A 1 75 ? -16.539 46.638 30.391 1.00 26.93 75 VAL A C 1
ATOM 566 O O . VAL A 1 75 ? -16.830 47.815 30.104 1.00 27.06 75 VAL A O 1
ATOM 570 N N . ALA A 1 76 ? -17.315 45.830 31.122 1.00 26.52 76 ALA A N 1
ATOM 571 C CA . ALA A 1 76 ? -18.466 46.341 31.898 1.00 27.37 76 ALA A CA 1
ATOM 572 C C . ALA A 1 76 ? -17.993 47.360 32.952 1.00 25.89 76 ALA A C 1
ATOM 573 O O . ALA A 1 76 ? -16.967 47.132 33.631 1.00 25.27 76 ALA A O 1
ATOM 575 N N . ALA A 1 77 ? -18.711 48.465 33.077 1.00 26.11 77 ALA A N 1
ATOM 576 C CA . ALA A 1 77 ? -18.369 49.492 34.089 1.00 25.92 77 ALA A CA 1
ATOM 577 C C . ALA A 1 77 ? -18.114 48.910 35.460 1.00 25.85 77 ALA A C 1
ATOM 578 O O . ALA A 1 77 ? -17.179 49.333 36.166 1.00 24.04 77 ALA A O 1
ATOM 580 N N . TYR A 1 78 ? -18.916 47.917 35.876 1.00 25.23 78 TYR A N 1
ATOM 581 C CA . TYR A 1 78 ? -18.733 47.436 37.241 1.00 23.07 78 TYR A CA 1
ATOM 582 C C . TYR A 1 78 ? -17.353 46.758 37.464 1.00 22.92 78 TYR A C 1
ATOM 583 O O . TYR A 1 78 ? -16.859 46.701 38.580 1.00 20.84 78 TYR A O 1
ATOM 592 N N . GLN A 1 79 ? -16.745 46.272 36.392 1.00 21.59 79 GLN A N 1
ATOM 593 C CA . GLN A 1 79 ? -15.401 45.632 36.478 1.00 23.24 79 GLN A CA 1
ATOM 594 C C . GLN A 1 79 ? -14.365 46.680 36.882 1.00 22.45 79 GLN A C 1
ATOM 595 O O . GLN A 1 79 ? -13.387 46.353 37.488 1.00 22.80 79 GLN A O 1
ATOM 601 N N . LEU A 1 80 ? -14.595 47.961 36.568 1.00 22.50 80 LEU A N 1
ATOM 602 C CA . LEU A 1 80 ? -13.624 49.019 37.050 1.00 22.16 80 LEU A CA 1
ATOM 603 C C . LEU A 1 80 ? -13.619 49.230 38.573 1.00 22.03 80 LEU A C 1
ATOM 604 O O . LEU A 1 80 ? -12.605 49.685 39.147 1.00 22.58 80 LEU A O 1
ATOM 609 N N . LEU A 1 81 ? -14.729 48.893 39.225 1.00 19.67 81 LEU A N 1
ATOM 610 C CA . LEU A 1 81 ? -14.868 48.992 40.687 1.00 20.08 81 LEU A CA 1
ATOM 611 C C . LEU A 1 81 ? -14.730 47.664 41.419 1.00 19.98 81 LEU A C 1
ATOM 612 O O . LEU A 1 81 ? -14.865 47.584 42.649 1.00 20.48 81 LEU A O 1
ATOM 617 N N . LEU A 1 82 ? -14.489 46.603 40.663 1.00 21.42 82 LEU A N 1
ATOM 618 C CA . LEU A 1 82 ? -14.358 45.273 41.274 1.00 22.14 82 LEU A CA 1
ATOM 619 C C . LEU A 1 82 ? -12.910 45.109 41.702 1.00 22.39 82 LEU A C 1
ATOM 620 O O . LEU A 1 82 ? -11.985 45.179 40.868 1.00 23.71 82 LEU A O 1
ATOM 625 N N . PRO A 1 83 ? -12.695 44.913 42.983 1.00 23.81 83 PRO A N 1
ATOM 626 C CA . PRO A 1 83 ? -11.310 44.761 43.395 1.00 25.70 83 PRO A CA 1
ATOM 627 C C . PRO A 1 83 ? -10.617 43.562 42.745 1.00 25.00 83 PRO A C 1
ATOM 628 O O . PRO A 1 83 ? -11.253 42.512 42.578 1.00 24.43 83 PRO A O 1
ATOM 632 N N . PRO A 1 84 ? -9.360 43.751 42.332 1.00 25.81 84 PRO A N 1
ATOM 633 C CA . PRO A 1 84 ? -8.592 42.720 41.639 1.00 27.45 84 PRO A CA 1
ATOM 634 C C . PRO A 1 84 ? -8.449 41.454 42.487 1.00 28.26 84 PRO A C 1
ATOM 635 O O . PRO A 1 84 ? -8.452 40.325 41.940 1.00 29.68 84 PRO A O 1
ATOM 639 N N . GLN A 1 85 ? -8.403 41.605 43.813 1.00 29.12 85 GLN A N 1
ATOM 640 C CA . GLN A 1 85 ? -8.415 40.430 44.722 1.00 30.20 85 GLN A CA 1
ATOM 641 C C . GLN A 1 85 ? -9.656 39.594 44.568 1.00 31.54 85 GLN A C 1
ATOM 642 O O . GLN A 1 85 ? -9.585 38.331 44.563 1.00 30.73 85 GLN A O 1
ATOM 648 N N . GLU A 1 86 ? -10.796 40.267 44.435 1.00 30.52 86 GLU A N 1
ATOM 649 C CA . GLU A 1 86 ? -12.049 39.577 44.267 1.00 32.60 86 GLU A CA 1
ATOM 650 C C . GLU A 1 86 ? -12.092 38.951 42.890 1.00 32.15 86 GLU A C 1
ATOM 651 O O . GLU A 1 86 ? -12.506 37.793 42.762 1.00 33.22 86 GLU A O 1
ATOM 657 N N . ARG A 1 87 ? -11.728 39.712 41.872 1.00 30.90 87 ARG A N 1
ATOM 658 C CA . ARG A 1 87 ? -11.727 39.193 40.503 1.00 34.02 87 ARG A CA 1
ATOM 659 C C . ARG A 1 87 ? -10.915 37.892 40.444 1.00 35.17 87 ARG A C 1
ATOM 660 O O . ARG A 1 87 ? -11.395 36.874 39.938 1.00 36.58 87 ARG A O 1
ATOM 668 N N . LEU A 1 88 ? -9.716 37.929 41.001 1.00 37.19 88 LEU A N 1
ATOM 669 C CA . LEU A 1 88 ? -8.822 36.774 40.995 1.00 40.79 88 LEU A CA 1
ATOM 670 C C . LEU A 1 88 ? -9.460 35.643 41.782 1.00 42.30 88 LEU A C 1
ATOM 671 O O . LEU A 1 88 ? -9.471 34.505 41.312 1.00 43.39 88 LEU A O 1
ATOM 676 N N . LYS A 1 89 ? -10.049 35.967 42.932 1.00 45.05 89 LYS A N 1
ATOM 677 C CA . LYS A 1 89 ? -10.724 34.975 43.754 1.00 47.96 89 LYS A CA 1
ATOM 678 C C . LYS A 1 89 ? -11.815 34.262 42.953 1.00 49.65 89 LYS A C 1
ATOM 679 O O . LYS A 1 89 ? -11.865 33.045 42.955 1.00 50.12 89 LYS A O 1
ATOM 685 N N . LEU A 1 90 ? -12.678 35.020 42.266 1.00 51.22 90 LEU A N 1
ATOM 686 C CA . LEU A 1 90 ? -13.718 34.462 41.391 1.00 52.60 90 LEU A CA 1
ATOM 687 C C . LEU A 1 90 ? -13.114 33.635 40.240 1.00 54.36 90 LEU A C 1
ATOM 688 O O . LEU A 1 90 ? -13.527 32.492 40.029 1.00 55.65 90 LEU A O 1
ATOM 693 N N . MET A 1 91 ? -12.131 34.214 39.538 1.00 55.53 91 MET A N 1
ATOM 694 C CA . MET A 1 91 ? -11.474 33.680 38.312 1.00 56.35 91 MET A CA 1
ATOM 695 C C . MET A 1 91 ? -10.705 32.366 38.479 1.00 57.68 91 MET A C 1
ATOM 696 O O . MET A 1 91 ? -10.514 31.623 37.517 1.00 58.00 91 MET A O 1
ATOM 701 N N . THR A 1 92 ? -10.188 32.125 39.678 1.00 58.98 92 THR A N 1
ATOM 702 C CA . THR A 1 92 ? -9.220 31.062 39.885 1.00 60.42 92 THR A CA 1
ATOM 703 C C . THR A 1 92 ? -9.492 30.302 41.186 1.00 61.95 92 THR A C 1
ATOM 704 O O . THR A 1 92 ? -8.753 29.364 41.521 1.00 62.65 92 THR A O 1
ATOM 708 N N . ASN A 1 93 ? -10.555 30.691 41.901 1.00 63.05 93 ASN A N 1
ATOM 709 C CA . ASN A 1 93 ? -10.936 30.033 43.162 1.00 64.08 93 ASN A CA 1
ATOM 710 C C . ASN A 1 93 ? -12.428 30.195 43.533 1.00 64.41 93 ASN A C 1
ATOM 711 O O . ASN A 1 93 ? -13.336 29.905 42.739 1.00 65.15 93 ASN A O 1
ATOM 716 N N . LYS B 1 5 ? 1.975 46.997 49.994 1.00 56.98 5 LYS B N 1
ATOM 717 C CA . LYS B 1 5 ? 2.941 46.131 50.735 1.00 56.79 5 LYS B CA 1
ATOM 718 C C . LYS B 1 5 ? 3.877 45.391 49.769 1.00 55.46 5 LYS B C 1
ATOM 719 O O . LYS B 1 5 ? 4.774 46.002 49.170 1.00 55.79 5 LYS B O 1
ATOM 725 N N . LEU B 1 6 ? 3.653 44.082 49.617 1.00 53.33 6 LEU B N 1
ATOM 726 C CA . LEU B 1 6 ? 4.382 43.247 48.648 1.00 50.30 6 LEU B CA 1
ATOM 727 C C . LEU B 1 6 ? 4.204 43.725 47.199 1.00 47.90 6 LEU B C 1
ATOM 728 O O . LEU B 1 6 ? 3.149 44.229 46.844 1.00 48.75 6 LEU B O 1
ATOM 733 N N . THR B 1 7 ? 5.232 43.538 46.376 1.00 44.74 7 THR B N 1
ATOM 734 C CA . THR B 1 7 ? 5.307 44.097 45.018 1.00 42.46 7 THR B CA 1
ATOM 73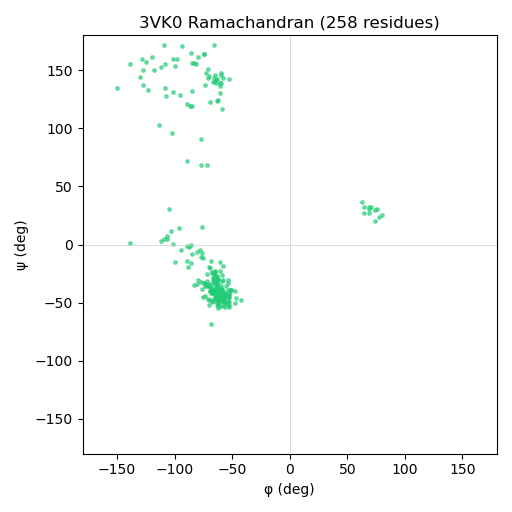5 C C . THR B 1 7 ? 4.846 43.137 43.905 1.00 39.52 7 THR B C 1
ATOM 736 O O . THR B 1 7 ? 5.322 42.014 43.811 1.00 36.47 7 THR B O 1
ATOM 740 N N . LEU B 1 8 ? 3.938 43.632 43.062 1.00 36.97 8 LEU B N 1
ATOM 741 C CA . LEU B 1 8 ? 3.329 42.868 41.960 1.00 35.25 8 LEU B CA 1
ATOM 742 C C . LEU B 1 8 ? 4.198 42.927 40.721 1.00 34.69 8 LEU B C 1
ATOM 743 O O . LEU B 1 8 ? 5.063 43.800 40.597 1.00 34.96 8 LEU B O 1
ATOM 748 N N . PRO B 1 9 ? 3.953 42.039 39.743 1.00 35.17 9 PRO B N 1
ATOM 749 C CA . PRO B 1 9 ? 4.814 42.122 38.579 1.00 34.82 9 PRO B CA 1
ATOM 750 C C . PRO B 1 9 ? 4.705 43.471 37.922 1.00 35.22 9 PRO B C 1
ATOM 751 O O . PRO B 1 9 ? 3.620 44.075 37.883 1.00 34.10 9 PRO B O 1
ATOM 755 N N . ALA B 1 10 ? 5.822 43.931 37.382 1.00 35.04 10 ALA B N 1
ATOM 756 C CA . ALA B 1 10 ? 5.884 45.260 36.828 1.00 35.19 10 ALA B CA 1
ATOM 757 C C . ALA B 1 10 ? 5.365 45.327 35.401 1.00 35.18 10 ALA B C 1
ATOM 758 O O . ALA B 1 10 ? 4.809 46.328 35.046 1.00 34.88 10 ALA B O 1
ATOM 760 N N . GLU B 1 11 ? 5.575 44.296 34.574 1.00 35.45 11 GLU B N 1
ATOM 761 C CA . GLU B 1 11 ? 5.117 44.340 33.182 1.00 36.23 11 GLU B CA 1
ATOM 762 C C . GLU B 1 11 ? 4.308 43.091 32.872 1.00 35.33 11 GLU B C 1
ATOM 763 O O . GLU B 1 11 ? 4.455 42.076 33.560 1.00 34.26 11 GLU B O 1
ATOM 769 N N . LEU B 1 12 ? 3.489 43.174 31.827 1.00 34.84 12 LEU B N 1
ATOM 770 C CA . LEU B 1 12 ? 2.824 41.984 31.294 1.00 34.70 12 LEU B CA 1
ATOM 771 C C . LEU B 1 12 ? 3.822 41.129 30.542 1.00 35.60 12 LEU B C 1
ATOM 772 O O . LEU B 1 12 ? 4.632 41.661 29.750 1.00 35.07 12 LEU B O 1
ATOM 777 N N . PRO B 1 13 ? 3.752 39.804 30.759 1.00 35.41 13 PRO B N 1
ATOM 778 C CA . PRO B 1 13 ? 4.694 38.947 30.057 1.00 36.52 13 PRO B CA 1
ATOM 779 C C . PRO B 1 13 ? 4.354 38.834 28.575 1.00 37.12 13 PRO B C 1
ATOM 780 O O . PRO B 1 13 ? 3.184 38.878 28.199 1.00 36.95 13 PRO B O 1
ATOM 784 N N . ASP B 1 14 ? 5.391 38.690 27.758 1.00 37.39 14 ASP B N 1
ATOM 785 C CA . ASP B 1 14 ? 5.257 38.287 26.365 1.00 38.94 14 ASP B CA 1
ATOM 786 C C . ASP B 1 14 ? 4.643 36.865 26.379 1.00 38.12 14 ASP B C 1
ATOM 787 O O . ASP B 1 14 ? 5.166 35.987 27.035 1.00 37.64 14 ASP B O 1
ATOM 792 N N . GLU B 1 15 ? 3.511 36.654 25.700 1.00 38.71 15 GLU B N 1
ATOM 793 C CA . GLU B 1 15 ? 2.845 35.339 25.767 1.00 39.37 15 GLU B CA 1
ATOM 794 C C . GLU B 1 15 ? 3.672 34.234 25.150 1.00 39.19 15 GLU B C 1
ATOM 795 O O . GLU B 1 15 ? 3.491 33.072 25.488 1.00 39.42 15 GLU B O 1
ATOM 801 N N . GLN B 1 16 ? 4.583 34.611 24.257 1.00 40.21 16 GLN B N 1
ATOM 802 C CA . GLN B 1 16 ? 5.481 33.669 23.606 1.00 41.71 16 GLN B CA 1
ATOM 803 C C . GLN B 1 16 ? 6.639 33.254 24.513 1.00 41.30 16 GLN B C 1
ATOM 804 O O . GLN B 1 16 ? 7.453 32.437 24.099 1.00 43.29 16 GLN B O 1
ATOM 810 N N . ASP B 1 17 ? 6.757 33.845 25.704 1.00 40.46 17 ASP B N 1
ATOM 811 C CA . ASP B 1 17 ? 7.860 33.540 26.653 1.00 39.47 17 ASP B CA 1
ATOM 812 C C . ASP B 1 17 ? 7.262 32.881 27.876 1.00 38.10 17 ASP B C 1
ATOM 813 O O . ASP B 1 17 ? 6.659 33.544 28.729 1.00 38.37 17 ASP B O 1
ATOM 818 N N . LEU B 1 18 ? 7.407 31.570 27.951 1.00 37.31 18 LEU B N 1
ATOM 819 C CA . LEU B 1 18 ? 6.745 30.796 28.964 1.00 36.33 18 LEU B CA 1
ATOM 820 C C . LEU B 1 18 ? 7.370 31.001 30.316 1.00 35.33 18 LEU B C 1
ATOM 821 O O . LEU B 1 18 ? 6.658 30.977 31.300 1.00 33.11 18 LEU B O 1
ATOM 826 N N . ARG B 1 19 ? 8.694 31.191 30.378 1.00 33.32 19 ARG B N 1
ATOM 827 C CA . ARG B 1 19 ? 9.305 31.508 31.686 1.00 31.91 19 ARG B CA 1
ATOM 828 C C . ARG B 1 19 ? 8.727 32.816 32.287 1.00 30.23 19 ARG B C 1
ATOM 829 O O . ARG B 1 19 ? 8.525 32.918 33.492 1.00 29.40 19 ARG B O 1
ATOM 837 N N . ALA B 1 20 ? 8.489 33.815 31.445 1.00 29.85 20 ALA B N 1
ATOM 838 C CA . ALA B 1 20 ? 7.960 35.096 31.938 1.00 29.82 20 ALA B CA 1
ATOM 839 C C . ALA B 1 20 ? 6.483 34.943 32.416 1.00 30.06 20 ALA B C 1
ATOM 840 O O . ALA B 1 20 ? 6.074 35.541 33.434 1.00 30.29 20 ALA B O 1
ATOM 842 N N . VAL B 1 21 ? 5.688 34.165 31.661 1.00 29.87 21 VAL B N 1
ATOM 843 C CA . VAL B 1 21 ? 4.285 33.883 32.056 1.00 27.97 21 VAL B CA 1
ATOM 844 C C . VAL B 1 21 ? 4.260 33.256 33.418 1.00 27.26 21 VAL B C 1
ATOM 845 O O . VAL B 1 21 ? 3.498 33.631 34.271 1.00 26.20 21 VAL B O 1
ATOM 849 N N . LEU B 1 22 ? 5.119 32.267 33.622 1.00 26.51 22 LEU B N 1
ATOM 850 C CA . LEU B 1 22 ? 5.168 31.599 34.909 1.00 26.36 22 LEU B CA 1
ATOM 851 C C . LEU B 1 22 ? 5.585 32.586 35.984 1.00 25.92 22 LEU B C 1
ATOM 852 O O . LEU B 1 22 ? 5.015 32.616 37.079 1.00 25.97 22 LEU B O 1
ATOM 857 N N . ALA B 1 23 ? 6.594 33.397 35.678 1.00 27.47 23 ALA B N 1
ATOM 858 C CA . ALA B 1 23 ? 7.134 34.314 36.722 1.00 28.51 23 ALA B CA 1
ATOM 859 C C . ALA B 1 23 ? 6.062 35.359 37.136 1.00 28.73 23 ALA B C 1
ATOM 860 O O . ALA B 1 23 ? 5.894 35.673 38.324 1.00 27.92 23 ALA B O 1
ATOM 862 N N . TYR B 1 24 ? 5.280 35.802 36.159 1.00 28.65 24 TYR B N 1
ATOM 863 C CA . TYR B 1 24 ? 4.147 36.766 36.418 1.00 27.31 24 TYR B CA 1
ATOM 864 C C . TYR B 1 24 ? 3.102 36.148 37.335 1.00 26.48 24 TYR B C 1
ATOM 865 O O . TYR B 1 24 ? 2.725 36.688 38.422 1.00 25.60 24 TYR B O 1
ATOM 874 N N . ASN B 1 25 ? 2.607 34.979 36.924 1.00 26.47 25 ASN B N 1
ATOM 875 C CA . ASN B 1 25 ? 1.580 34.299 37.710 1.00 24.83 25 ASN B CA 1
ATOM 876 C C . ASN B 1 25 ? 2.030 33.926 39.090 1.00 26.46 25 ASN B C 1
ATOM 877 O O . ASN B 1 25 ? 1.275 34.046 40.073 1.00 25.28 25 ASN B O 1
ATOM 882 N N . MET B 1 26 ? 3.266 33.433 39.182 1.00 26.06 26 MET B N 1
ATOM 883 C CA . MET B 1 26 ? 3.810 33.130 40.517 1.00 27.58 26 MET B CA 1
ATOM 884 C C . MET B 1 26 ? 3.707 34.353 41.496 1.00 27.51 26 MET B C 1
ATOM 885 O O . MET B 1 26 ? 3.141 34.259 42.596 1.00 26.58 26 MET B O 1
ATOM 890 N N . ARG B 1 27 ? 4.201 35.477 41.030 1.00 27.80 27 ARG B N 1
ATOM 891 C CA . ARG B 1 27 ? 4.261 36.692 41.851 1.00 28.59 27 ARG B CA 1
ATOM 892 C C . ARG B 1 27 ? 2.876 37.214 42.110 1.00 28.52 27 ARG B C 1
ATOM 893 O O . ARG B 1 27 ? 2.496 37.562 43.253 1.00 27.59 27 ARG B O 1
ATOM 901 N N . LEU B 1 28 ? 2.048 37.187 41.063 1.00 28.55 28 LEU B N 1
ATOM 902 C CA . LEU B 1 28 ? 0.633 37.602 41.247 1.00 28.93 28 LEU B CA 1
ATOM 903 C C . LEU B 1 28 ? -0.081 36.807 42.324 1.00 28.77 28 LEU B C 1
ATOM 904 O O . LEU B 1 28 ? -0.649 37.413 43.280 1.00 27.40 28 LEU B O 1
ATOM 909 N N . PHE B 1 29 ? -0.056 35.457 42.232 1.00 27.36 29 PHE B N 1
ATOM 910 C CA . PHE B 1 29 ? -0.808 34.684 43.202 1.00 28.49 29 PHE B CA 1
ATOM 911 C C . PHE B 1 29 ? -0.166 34.734 44.585 1.00 29.02 29 PHE B C 1
ATOM 912 O O . PHE B 1 29 ? -0.847 34.717 45.616 1.00 28.99 29 PHE B O 1
ATOM 920 N N . ARG B 1 30 ? 1.144 34.795 44.594 1.00 30.36 30 ARG B N 1
ATOM 921 C CA . ARG B 1 30 ? 1.880 34.875 45.883 1.00 32.08 30 ARG B CA 1
ATOM 922 C C . ARG B 1 30 ? 1.481 36.145 46.676 1.00 32.04 30 ARG B C 1
ATOM 923 O O . ARG B 1 30 ? 1.024 36.080 47.849 1.00 31.66 30 ARG B O 1
ATOM 931 N N . VAL B 1 31 ? 1.584 37.278 46.004 1.00 32.78 31 VAL B N 1
ATOM 932 C CA . VAL B 1 31 ? 1.200 38.575 46.599 1.00 33.88 31 VAL B CA 1
ATOM 933 C C . VAL B 1 31 ? -0.260 38.589 47.038 1.00 35.41 31 VAL B C 1
ATOM 934 O O . VAL B 1 31 ? -0.566 39.007 48.168 1.00 35.48 31 VAL B O 1
ATOM 938 N N . ASN B 1 32 ? -1.161 38.077 46.187 1.00 36.63 32 ASN B N 1
ATOM 939 C CA . ASN B 1 32 ? -2.557 37.869 46.578 1.00 37.75 32 ASN B CA 1
ATOM 940 C C . ASN B 1 32 ? -2.816 37.047 47.843 1.00 39.31 32 ASN B C 1
ATOM 941 O O . ASN B 1 32 ? -3.818 37.280 48.538 1.00 39.30 32 ASN B O 1
ATOM 946 N N . LYS B 1 33 ? -1.935 36.096 48.157 1.00 40.12 33 LYS B N 1
ATOM 947 C CA . LYS B 1 33 ? -2.011 35.368 49.425 1.00 42.35 33 LYS B CA 1
ATOM 948 C C . LYS B 1 33 ? -1.268 36.054 50.591 1.00 43.33 33 LYS B C 1
ATOM 949 O O . LYS B 1 33 ? -1.292 35.571 51.725 1.00 43.78 33 LYS B O 1
ATOM 955 N N . GLY B 1 34 ? -0.618 37.179 50.310 1.00 44.44 34 GLY B N 1
ATOM 956 C CA . GLY B 1 34 ? 0.200 37.863 51.310 1.00 45.72 34 GLY B CA 1
ATOM 957 C C . GLY B 1 34 ? 1.523 37.177 51.610 1.00 46.53 34 GLY B C 1
ATOM 958 O O . GLY B 1 34 ? 2.057 37.304 52.725 1.00 47.00 34 GLY B O 1
ATOM 959 N N . TRP B 1 35 ? 2.085 36.477 50.625 1.00 46.28 35 TRP B N 1
ATOM 960 C CA . TRP B 1 35 ? 3.329 35.738 50.843 1.00 46.63 35 TRP B CA 1
ATOM 961 C C . TRP B 1 35 ? 4.562 36.316 50.180 1.00 47.36 35 TRP B C 1
ATOM 962 O O . TRP B 1 35 ? 4.558 36.683 48.992 1.00 46.85 35 TRP B O 1
ATOM 973 N N . SER B 1 36 ? 5.639 36.361 50.959 1.00 47.17 36 SER B N 1
ATOM 974 C CA . SER B 1 36 ? 6.947 36.684 50.439 1.00 47.74 36 SER B CA 1
ATOM 975 C C . SER B 1 36 ? 7.475 35.491 49.654 1.00 47.92 36 SER B C 1
ATOM 976 O O . SER B 1 36 ? 6.946 34.379 49.799 1.00 47.68 36 SER B O 1
ATOM 979 N N . GLN B 1 37 ? 8.507 35.736 48.837 1.00 48.37 37 GLN B N 1
ATOM 980 C CA . GLN B 1 37 ? 9.220 34.703 48.096 1.00 49.72 37 GLN B CA 1
ATOM 981 C C . GLN B 1 37 ? 9.696 33.577 48.992 1.00 51.32 37 GLN B C 1
ATOM 982 O O . GLN B 1 37 ? 9.552 32.412 48.624 1.00 50.85 37 GLN B O 1
ATOM 988 N N . GLU B 1 38 ? 10.234 33.931 50.168 1.00 52.80 38 GLU B N 1
ATOM 989 C CA . GLU B 1 38 ? 10.784 32.949 51.115 1.00 54.62 38 GLU B CA 1
ATOM 990 C C . GLU B 1 38 ? 9.663 32.119 51.701 1.00 54.27 38 GLU B C 1
ATOM 991 O O . GLU B 1 38 ? 9.822 30.905 51.878 1.00 54.80 38 GLU B O 1
ATOM 997 N N . GLU B 1 39 ? 8.540 32.781 51.992 1.00 53.92 39 GLU B N 1
ATOM 998 C CA . GLU B 1 39 ? 7.350 32.121 52.512 1.00 54.01 39 GLU B CA 1
ATOM 999 C C . GLU B 1 39 ? 6.692 31.164 51.510 1.00 53.11 39 GLU B C 1
ATOM 1000 O O . GLU B 1 39 ? 6.060 30.192 51.923 1.00 53.29 39 GLU B O 1
ATOM 1006 N N . LEU B 1 40 ? 6.803 31.450 50.212 1.00 52.12 40 LEU B N 1
ATOM 1007 C CA . LEU B 1 40 ? 6.264 30.533 49.204 1.00 50.60 40 LEU B CA 1
ATOM 1008 C C . LEU B 1 40 ? 7.181 29.305 49.119 1.00 51.41 40 LEU B C 1
ATOM 1009 O O . LEU B 1 40 ? 6.691 28.178 49.058 1.00 50.52 40 LEU B O 1
ATOM 1014 N N . ALA B 1 41 ? 8.497 29.551 49.102 1.00 51.76 41 ALA B N 1
ATOM 1015 C CA . ALA B 1 41 ? 9.518 28.499 49.073 1.00 53.52 41 ALA B CA 1
ATOM 1016 C C . ALA B 1 41 ? 9.399 27.569 50.291 1.00 54.22 41 ALA B C 1
ATOM 1017 O O . ALA B 1 41 ? 9.489 26.351 50.168 1.00 54.42 41 ALA B O 1
ATOM 1019 N N . ARG B 1 42 ? 9.157 28.150 51.456 1.00 55.92 42 ARG B N 1
ATOM 1020 C CA . ARG B 1 42 ? 8.910 27.359 52.653 1.00 57.11 42 ARG B CA 1
ATOM 1021 C C . ARG B 1 42 ? 7.640 26.523 52.480 1.00 57.22 42 ARG B C 1
ATOM 1022 O O . ARG B 1 42 ? 7.696 25.311 52.671 1.00 57.91 42 ARG B O 1
ATOM 1030 N N . GLN B 1 43 ? 6.522 27.152 52.089 1.00 56.70 43 GLN B N 1
ATOM 1031 C CA . GLN B 1 43 ? 5.237 26.450 51.888 1.00 56.37 43 GLN B CA 1
ATOM 1032 C C . GLN B 1 43 ? 5.300 25.314 50.862 1.00 55.98 43 GLN B C 1
ATOM 1033 O O . GLN B 1 43 ? 4.421 24.443 50.847 1.00 56.09 43 GLN B O 1
ATOM 1039 N N . CYS B 1 44 ? 6.334 25.343 50.018 1.00 55.26 44 CYS B N 1
ATOM 1040 C CA . CYS B 1 44 ? 6.574 24.357 48.957 1.00 55.09 44 CYS B CA 1
ATOM 1041 C C . CYS B 1 44 ? 7.606 23.283 49.282 1.00 54.52 44 CYS B C 1
ATOM 1042 O O . CYS B 1 44 ? 7.710 22.297 48.551 1.00 54.67 44 CYS B O 1
ATOM 1045 N N . GLY B 1 45 ? 8.405 23.501 50.323 1.00 53.87 45 GLY B N 1
ATOM 1046 C CA . GLY B 1 45 ? 9.558 22.660 50.602 1.00 52.95 45 GLY B CA 1
ATOM 1047 C C . GLY B 1 45 ? 10.741 22.868 49.673 1.00 52.58 45 GLY B C 1
ATOM 1048 O O . GLY B 1 45 ? 11.615 21.995 49.572 1.00 52.83 45 GLY B O 1
ATOM 1049 N N . LEU B 1 46 ? 10.799 24.011 48.994 1.00 51.53 46 LEU B N 1
ATOM 1050 C CA . LEU B 1 46 ? 11.898 24.265 48.060 1.00 51.25 46 LEU B CA 1
ATOM 1051 C C . LEU B 1 46 ? 12.973 25.192 48.658 1.00 51.00 46 LEU B C 1
ATOM 1052 O O . LEU B 1 46 ? 12.699 25.907 49.618 1.00 50.42 46 LEU B O 1
ATOM 1057 N N . ASP B 1 47 ? 14.186 25.161 48.094 1.00 51.45 47 ASP B N 1
ATOM 1058 C CA . ASP B 1 47 ? 15.296 26.030 48.551 1.00 52.42 47 ASP B CA 1
ATOM 1059 C C . ASP B 1 47 ? 14.834 27.494 48.564 1.00 52.64 47 ASP B C 1
ATOM 1060 O O . ASP B 1 47 ? 14.060 27.936 47.703 1.00 52.05 47 ASP B O 1
ATOM 1065 N N . ARG B 1 48 ? 15.301 28.228 49.571 1.00 52.97 48 ARG B N 1
ATOM 1066 C CA . ARG B 1 48 ? 14.851 29.595 49.824 1.00 52.89 48 ARG B CA 1
ATOM 1067 C C . ARG B 1 48 ? 14.967 30.442 48.546 1.00 51.10 48 ARG B C 1
ATOM 1068 O O . ARG B 1 48 ? 14.098 31.238 48.240 1.00 51.21 48 ARG B O 1
ATOM 1076 N N . THR B 1 49 ? 16.048 30.215 47.804 1.00 49.01 49 THR B N 1
ATOM 1077 C CA . THR B 1 49 ? 16.407 30.990 46.619 1.00 47.56 49 THR B CA 1
ATOM 1078 C C . THR B 1 49 ? 15.785 30.411 45.318 1.00 46.51 49 THR B C 1
ATOM 1079 O O . THR B 1 49 ? 15.968 30.973 44.221 1.00 45.71 49 THR B O 1
ATOM 1083 N N . TYR B 1 50 ? 15.045 29.304 45.445 1.00 45.22 50 TYR B N 1
ATOM 1084 C CA . TYR B 1 50 ? 14.462 28.638 44.279 1.00 44.37 50 TYR B CA 1
ATOM 1085 C C . TYR B 1 50 ? 13.325 29.482 43.674 1.00 43.68 50 TYR B C 1
ATOM 1086 O O . TYR B 1 50 ? 13.354 29.766 42.501 1.00 43.28 50 TYR B O 1
ATOM 1095 N N . VAL B 1 51 ? 12.356 29.905 44.485 1.00 43.10 51 VAL B N 1
ATOM 1096 C CA . VAL B 1 51 ? 11.333 30.836 44.003 1.00 42.59 51 VAL B CA 1
ATOM 1097 C C . VAL B 1 51 ? 11.958 32.063 43.356 1.00 41.93 51 VAL B C 1
ATOM 1098 O O . VAL B 1 51 ? 11.537 32.474 42.270 1.00 40.63 51 VAL B O 1
ATOM 1102 N N . SER B 1 52 ? 12.995 32.619 43.993 1.00 41.04 52 SER B N 1
ATOM 1103 C CA . SER B 1 52 ? 13.640 33.836 43.506 1.00 41.24 52 SER B CA 1
ATOM 1104 C C . SER B 1 52 ? 14.138 33.710 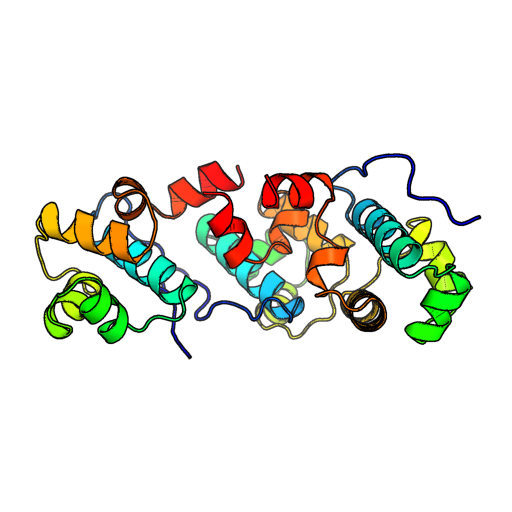42.095 1.00 40.28 52 SER B C 1
ATOM 1105 O O . SER B 1 52 ? 13.892 34.599 41.263 1.00 40.21 52 SER B O 1
ATOM 1108 N N . ALA B 1 53 ? 14.854 32.613 41.836 1.00 39.09 53 ALA B N 1
ATOM 1109 C CA . ALA B 1 53 ? 15.387 32.335 40.508 1.00 38.95 53 ALA B CA 1
ATOM 1110 C C . ALA B 1 53 ? 14.265 32.124 39.484 1.00 38.68 53 ALA B C 1
ATOM 1111 O O . ALA B 1 53 ? 14.393 32.585 38.343 1.00 39.09 53 ALA B O 1
ATOM 1113 N N . VAL B 1 54 ? 13.198 31.420 39.872 1.00 38.56 54 VAL B N 1
ATOM 1114 C CA . VAL B 1 54 ? 12.051 31.204 38.954 1.00 38.38 54 VAL B CA 1
ATOM 1115 C C . VAL B 1 54 ? 11.314 32.526 38.662 1.00 39.47 54 VAL B C 1
ATOM 1116 O O . VAL B 1 54 ? 11.076 32.864 37.486 1.00 39.12 54 VAL B O 1
ATOM 1120 N N . GLU B 1 55 ? 10.980 33.275 39.719 1.00 39.12 55 GLU B N 1
ATOM 1121 C CA . GLU B 1 55 ? 10.310 34.596 39.559 1.00 41.11 55 GLU B CA 1
ATOM 1122 C C . GLU B 1 55 ? 11.111 35.624 38.784 1.00 42.82 55 GLU B C 1
ATOM 1123 O O . GLU B 1 55 ? 10.555 36.650 38.349 1.00 43.45 55 GLU B O 1
ATOM 1129 N N . ARG B 1 56 ? 12.401 35.363 38.614 1.00 43.95 56 ARG B N 1
ATOM 1130 C CA . ARG B 1 56 ? 13.260 36.253 37.870 1.00 46.20 56 ARG B CA 1
ATOM 1131 C C . ARG B 1 56 ? 13.594 35.633 36.530 1.00 46.76 56 ARG B C 1
ATOM 1132 O O . ARG B 1 56 ? 14.392 36.185 35.783 1.00 47.47 56 ARG B O 1
ATOM 1140 N N . LYS B 1 57 ? 12.930 34.503 36.229 1.00 46.95 57 LYS B N 1
ATOM 1141 C CA . LYS B 1 57 ? 13.077 33.709 34.986 1.00 46.27 57 LYS B CA 1
ATOM 1142 C C . LYS B 1 57 ? 14.470 33.075 34.786 1.00 45.55 57 LYS B C 1
ATOM 1143 O O . LYS B 1 57 ? 14.898 32.815 33.668 1.00 46.43 57 LYS B O 1
ATOM 1149 N N . ARG B 1 58 ? 15.146 32.818 35.891 1.00 45.61 58 ARG B N 1
ATOM 1150 C CA . ARG B 1 58 ? 16.525 32.325 35.901 1.00 46.12 58 ARG B CA 1
ATOM 1151 C C . ARG B 1 58 ? 16.533 30.847 36.258 1.00 45.02 58 ARG B C 1
ATOM 1152 O O . ARG B 1 58 ? 17.497 30.329 36.872 1.00 45.69 58 ARG B O 1
ATOM 1160 N N . TRP B 1 59 ? 15.466 30.137 35.889 1.00 42.58 59 TRP B N 1
ATOM 1161 C CA . TRP B 1 59 ? 15.474 28.718 36.155 1.00 40.25 59 TRP B CA 1
ATOM 1162 C C . TRP B 1 59 ? 14.677 27.851 35.183 1.00 38.03 59 TRP B C 1
ATOM 1163 O O . TRP B 1 59 ? 13.534 28.156 34.850 1.00 37.12 59 TRP B O 1
ATOM 1174 N N . ASN B 1 60 ? 15.292 26.745 34.757 1.00 35.53 60 ASN B N 1
ATOM 1175 C CA . ASN B 1 60 ? 14.636 25.836 33.802 1.00 33.91 60 ASN B CA 1
ATOM 1176 C C . ASN B 1 60 ? 13.849 24.812 34.608 1.00 31.55 60 ASN B C 1
ATOM 1177 O O . ASN B 1 60 ? 14.215 23.633 34.729 1.00 30.38 60 ASN B O 1
ATOM 1182 N N . ILE B 1 61 ? 12.763 25.295 35.194 1.00 29.87 61 ILE B N 1
ATOM 1183 C CA . ILE B 1 61 ? 11.923 24.508 36.103 1.00 28.63 61 ILE B CA 1
ATOM 1184 C C . ILE B 1 61 ? 11.143 23.428 35.331 1.00 26.48 61 ILE B C 1
ATOM 1185 O O . ILE B 1 61 ? 10.846 23.564 34.146 1.00 24.96 61 ILE B O 1
ATOM 1190 N N . ALA B 1 62 ? 10.842 22.340 36.004 1.00 24.57 62 ALA B N 1
ATOM 1191 C CA . ALA B 1 62 ? 10.131 21.232 35.374 1.00 25.84 62 ALA B CA 1
ATOM 1192 C C . ALA B 1 62 ? 8.719 21.149 35.925 1.00 24.71 62 ALA B C 1
ATOM 1193 O O . ALA B 1 62 ? 8.408 21.787 36.932 1.00 24.03 62 ALA B O 1
ATOM 1195 N N . LEU B 1 63 ? 7.885 20.301 35.323 1.00 25.01 63 LEU B N 1
ATOM 1196 C CA . LEU B 1 63 ? 6.468 20.224 35.697 1.00 24.20 63 LEU B CA 1
ATOM 1197 C C . LEU B 1 63 ? 6.149 19.901 37.151 1.00 24.79 63 LEU B C 1
ATOM 1198 O O . LEU B 1 63 ? 5.196 20.461 37.711 1.00 23.26 63 LEU B O 1
ATOM 1203 N N . SER B 1 64 ? 6.897 18.982 37.773 1.00 23.56 64 SER B N 1
ATOM 1204 C CA . SER B 1 64 ? 6.559 18.608 39.171 1.00 25.26 64 SER B CA 1
ATOM 1205 C C . SER B 1 64 ? 6.571 19.819 40.115 1.00 22.99 64 SER B C 1
ATOM 1206 O O . SER B 1 64 ? 5.646 19.977 40.912 1.00 25.95 64 SER B O 1
ATOM 1209 N N . ASN B 1 65 ? 7.621 20.626 40.072 1.00 24.71 65 ASN B N 1
ATOM 1210 C CA . ASN B 1 65 ? 7.723 21.837 40.915 1.00 25.42 65 ASN B CA 1
ATOM 1211 C C . ASN B 1 65 ? 6.671 22.923 40.575 1.00 25.36 65 ASN B C 1
ATOM 1212 O O . ASN B 1 65 ? 6.217 23.673 41.466 1.00 25.57 65 ASN B O 1
ATOM 1217 N N . ILE B 1 66 ? 6.304 23.012 39.300 1.00 25.25 66 ILE B N 1
ATOM 1218 C CA . ILE B 1 66 ? 5.218 23.948 38.914 1.00 23.90 66 ILE B CA 1
ATOM 1219 C C . ILE B 1 66 ? 3.942 23.476 39.654 1.00 25.26 66 ILE B C 1
ATOM 1220 O O . ILE B 1 66 ? 3.275 24.284 40.295 1.00 24.29 66 ILE B O 1
ATOM 1225 N N . GLU B 1 67 ? 3.634 22.147 39.617 1.00 24.48 67 GLU B N 1
ATOM 1226 C CA . GLU B 1 67 ? 2.489 21.607 40.322 1.00 24.60 67 GLU B CA 1
ATOM 1227 C C . GLU B 1 67 ? 2.537 21.782 41.818 1.00 26.02 67 GLU B C 1
ATOM 1228 O O . GLU B 1 67 ? 1.530 22.128 42.415 1.00 25.22 67 GLU B O 1
ATOM 1234 N N . LYS B 1 68 ? 3.706 21.583 42.408 1.00 26.96 68 LYS B N 1
ATOM 1235 C CA . LYS B 1 68 ? 3.878 21.808 43.850 1.00 29.10 68 LYS B CA 1
ATOM 1236 C C . LYS B 1 68 ? 3.596 23.272 44.184 1.00 28.17 68 LYS B C 1
ATOM 1237 O O . LYS B 1 68 ? 2.894 23.554 45.120 1.00 28.72 68 LYS B O 1
ATOM 1243 N N . MET B 1 69 ? 4.166 24.183 43.414 1.00 29.15 69 MET B N 1
ATOM 1244 C CA . MET B 1 69 ? 3.949 25.608 43.662 1.00 29.88 69 MET B CA 1
ATOM 1245 C C . MET B 1 69 ? 2.479 26.025 43.534 1.00 28.86 69 MET B C 1
ATOM 1246 O O . MET B 1 69 ? 1.971 26.815 44.338 1.00 28.84 69 MET B O 1
ATOM 1251 N N . ALA B 1 70 ? 1.805 25.493 42.512 1.00 27.54 70 ALA B N 1
ATOM 1252 C CA . ALA B 1 70 ? 0.390 25.786 42.283 1.00 27.71 70 ALA B CA 1
ATOM 1253 C C . ALA B 1 70 ? -0.429 25.305 43.444 1.00 28.61 70 ALA B C 1
ATOM 1254 O O . ALA B 1 70 ? -1.267 26.058 43.979 1.00 29.47 70 ALA B O 1
ATOM 1256 N N . ALA B 1 71 ? -0.192 24.061 43.872 1.00 29.56 71 ALA B N 1
ATOM 1257 C CA . ALA B 1 71 ? -0.964 23.495 44.972 1.00 30.76 71 ALA B CA 1
ATOM 1258 C C . ALA B 1 71 ? -0.749 24.306 46.259 1.00 31.36 71 ALA B C 1
ATOM 1259 O O . ALA B 1 71 ? -1.714 24.585 46.977 1.00 32.15 71 ALA B O 1
ATOM 1261 N N . ALA B 1 72 ? 0.484 24.729 46.538 1.00 32.21 72 ALA B N 1
ATOM 1262 C CA . ALA B 1 72 ? 0.730 25.572 47.744 1.00 32.47 72 ALA B CA 1
ATOM 1263 C C . ALA B 1 72 ? -0.009 26.916 47.645 1.00 33.65 72 ALA B C 1
ATOM 1264 O O . ALA B 1 72 ? -0.545 27.437 48.634 1.00 34.46 72 ALA B O 1
ATOM 1266 N N . LEU B 1 73 ? -0.040 27.469 46.440 1.00 32.30 73 LEU B N 1
ATOM 1267 C CA . LEU B 1 73 ? -0.721 28.740 46.186 1.00 32.98 73 LEU B CA 1
ATOM 1268 C C . LEU B 1 73 ? -2.233 28.586 46.154 1.00 32.94 73 LEU B C 1
ATOM 1269 O O . LEU B 1 73 ? -2.946 29.589 46.133 1.00 33.98 73 LEU B O 1
ATOM 1274 N N . GLY B 1 74 ? -2.712 27.338 46.108 1.00 32.34 74 GLY B N 1
ATOM 1275 C CA . GLY B 1 74 ? -4.127 27.023 46.088 1.00 32.56 74 GLY B CA 1
ATOM 1276 C C . GLY B 1 74 ? -4.801 27.402 44.775 1.00 32.99 74 GLY B C 1
ATOM 1277 O O . GLY B 1 74 ? -5.993 27.747 44.745 1.00 32.67 74 GLY B O 1
ATOM 1278 N N . VAL B 1 75 ? -4.049 27.323 43.678 1.00 31.98 75 VAL B N 1
ATOM 1279 C CA . VAL B 1 75 ? -4.632 27.486 42.343 1.00 29.62 75 VAL B CA 1
ATOM 1280 C C . VAL B 1 75 ? -4.396 26.184 41.528 1.00 30.66 75 VAL B C 1
ATOM 1281 O O . VAL B 1 75 ? -3.499 25.369 41.852 1.00 27.62 75 VAL B O 1
ATOM 1285 N N . ALA B 1 76 ? -5.185 26.022 40.465 1.00 28.98 76 ALA B N 1
ATOM 1286 C CA . ALA B 1 76 ? -5.017 24.882 39.571 1.00 28.82 76 ALA B CA 1
ATOM 1287 C C . ALA B 1 76 ? -3.653 24.971 38.885 1.00 27.84 76 ALA B C 1
ATOM 1288 O O . ALA B 1 76 ? -3.180 26.056 38.570 1.00 26.51 76 ALA B O 1
ATOM 1290 N N . ALA B 1 77 ? -2.994 23.824 38.718 1.00 27.38 77 ALA B N 1
ATOM 1291 C CA . ALA B 1 77 ? -1.713 23.763 38.017 1.00 27.25 77 ALA B CA 1
ATOM 1292 C C . ALA B 1 77 ? -1.658 24.615 36.754 1.00 26.73 77 ALA B C 1
ATOM 1293 O O . ALA B 1 77 ? -0.699 25.365 36.533 1.00 27.98 77 ALA B O 1
ATOM 1295 N N . TYR B 1 78 ? -2.671 24.512 35.897 1.00 26.65 78 TYR B N 1
ATOM 1296 C CA . TYR B 1 78 ? -2.513 25.168 34.600 1.00 25.33 78 TYR B CA 1
ATOM 1297 C C . TYR B 1 78 ? -2.565 26.692 34.776 1.00 25.36 78 TYR B C 1
ATOM 1298 O O . TYR B 1 78 ? -2.161 27.423 33.907 1.00 23.87 78 TYR B O 1
ATOM 1307 N N . GLN B 1 79 ? -3.118 27.162 35.892 1.00 24.20 79 GLN B N 1
ATOM 1308 C CA . GLN B 1 79 ? -3.205 28.620 36.108 1.00 25.45 79 GLN B CA 1
ATOM 1309 C C . GLN B 1 79 ? -1.842 29.302 36.178 1.00 26.25 79 GLN B C 1
ATOM 1310 O O . GLN B 1 79 ? -1.734 30.446 35.751 1.00 26.67 79 GLN B O 1
ATOM 1316 N N . LEU B 1 80 ? -0.783 28.615 36.662 1.00 25.74 80 LEU B N 1
ATOM 1317 C CA . LEU B 1 80 ? 0.561 29.242 36.688 1.00 26.22 80 LEU B CA 1
ATOM 1318 C C . LEU B 1 80 ? 1.093 29.416 35.291 1.00 25.44 80 LEU B C 1
ATOM 1319 O O . LEU B 1 80 ? 2.004 30.214 35.066 1.00 24.72 80 LEU B O 1
ATOM 1324 N N . LEU B 1 81 ? 0.538 28.659 34.341 1.00 25.90 81 LEU B N 1
ATOM 1325 C CA . LEU B 1 81 ? 1.027 28.765 32.969 1.00 24.60 81 LEU B CA 1
ATOM 1326 C C . LEU B 1 81 ? 0.089 29.485 32.014 1.00 24.86 81 LEU B C 1
ATOM 1327 O O . LEU B 1 81 ? 0.351 29.501 30.815 1.00 24.16 81 LEU B O 1
ATOM 1332 N N . LEU B 1 82 ? -1.005 30.018 32.524 1.00 23.17 82 LEU B N 1
ATOM 1333 C CA . LEU B 1 82 ? -1.999 30.676 31.655 1.00 23.79 82 LEU B CA 1
ATOM 1334 C C . LEU B 1 82 ? -1.609 32.177 31.521 1.00 23.05 82 LEU B C 1
ATOM 1335 O O . LEU B 1 82 ? -1.512 32.847 32.549 1.00 22.91 82 LEU B O 1
ATOM 1340 N N . PRO B 1 83 ? -1.358 32.669 30.298 1.00 23.30 83 PRO B N 1
ATOM 1341 C CA . PRO B 1 83 ? -0.956 34.094 30.213 1.00 24.84 83 PRO B CA 1
ATOM 1342 C C . PRO B 1 83 ? -2.089 34.961 30.808 1.00 25.21 83 PRO B C 1
ATOM 1343 O O . PRO B 1 83 ? -3.278 34.631 30.643 1.00 23.43 83 PRO B O 1
ATOM 1347 N N . PRO B 1 84 ? -1.716 35.987 31.569 1.00 26.13 84 PRO B N 1
ATOM 1348 C CA . PRO B 1 84 ? -2.684 36.933 32.146 1.00 26.46 84 PRO B CA 1
ATOM 1349 C C . PRO B 1 84 ? -3.633 37.568 31.105 1.00 26.80 84 PRO B C 1
ATOM 1350 O O . PRO B 1 84 ? -4.782 37.817 31.391 1.00 27.27 84 PRO B O 1
ATOM 1354 N N . GLN B 1 85 ? -3.149 37.787 29.901 1.00 27.42 85 GLN B N 1
ATOM 1355 C CA . GLN B 1 85 ? -3.983 38.298 28.816 1.00 28.89 85 GLN B CA 1
ATOM 1356 C C . GLN B 1 85 ? -5.111 37.324 28.433 1.00 29.75 85 GLN B C 1
ATOM 1357 O O . GLN B 1 85 ? -6.208 37.768 28.063 1.00 29.24 85 GLN B O 1
ATOM 1363 N N . GLU B 1 86 ? -4.850 36.006 28.527 1.00 28.99 86 GLU B N 1
ATOM 1364 C CA . GLU B 1 86 ? -5.904 34.991 28.291 1.00 29.35 86 GLU B CA 1
ATOM 1365 C C . GLU B 1 86 ? -6.872 34.899 29.473 1.00 29.52 86 GLU B C 1
ATOM 1366 O O . GLU B 1 86 ? -8.112 34.839 29.277 1.00 29.41 86 GLU B O 1
ATOM 1372 N N . ARG B 1 87 ? -6.330 34.871 30.683 1.00 29.72 87 ARG B N 1
ATOM 1373 C CA . ARG B 1 87 ? -7.188 34.910 31.878 1.00 32.11 87 ARG B CA 1
ATOM 1374 C C . ARG B 1 87 ? -8.153 36.114 31.796 1.00 33.44 87 ARG B C 1
ATOM 1375 O O . ARG B 1 87 ? -9.351 36.003 32.130 1.00 33.87 87 ARG B O 1
ATOM 1383 N N . LEU B 1 88 ? -7.641 37.254 31.363 1.00 36.39 88 LEU B N 1
ATOM 1384 C CA . LEU B 1 88 ? -8.495 38.472 31.296 1.00 40.91 88 LEU B CA 1
ATOM 1385 C C . LEU B 1 88 ? -9.622 38.377 30.290 1.00 43.14 88 LEU B C 1
ATOM 1386 O O . LEU B 1 88 ? -10.662 38.986 30.501 1.00 44.70 88 LEU B O 1
ATOM 1391 N N . LYS B 1 89 ? -9.423 37.640 29.203 1.00 45.92 89 LYS B N 1
ATOM 1392 C CA . LYS B 1 89 ? -10.494 37.419 28.223 1.00 48.21 89 LYS B CA 1
ATOM 1393 C C . LYS B 1 89 ? -11.642 36.647 28.877 1.00 50.32 89 LYS B C 1
ATOM 1394 O O . LYS B 1 89 ? -12.806 36.804 28.482 1.00 51.04 89 LYS B O 1
ATOM 1400 N N . LEU B 1 90 ? -11.314 35.812 29.865 1.00 51.77 90 LEU B N 1
ATOM 1401 C CA . LEU B 1 90 ? -12.301 34.955 30.506 1.00 53.40 90 LEU B CA 1
ATOM 1402 C C . LEU B 1 90 ? -13.155 35.758 31.462 1.00 55.13 90 LEU B C 1
ATOM 1403 O O . LEU B 1 90 ? -13.874 35.191 32.287 1.00 55.51 90 LEU B O 1
ATOM 1408 N N . MET B 1 91 ? -13.091 37.085 31.333 1.00 56.65 91 MET B N 1
ATOM 1409 C CA . MET B 1 91 ? -14.114 37.945 31.945 1.00 57.74 91 MET B CA 1
ATOM 1410 C C . MET B 1 91 ? -14.914 38.638 30.831 1.00 58.02 91 MET B C 1
ATOM 1411 O O . MET B 1 91 ? -16.133 38.543 30.768 1.00 58.17 91 MET B O 1
ATOM 1416 N N . LYS C 1 5 ? -4.792 6.739 9.237 1.00 55.05 5 LYS C N 1
ATOM 1417 C CA . LYS C 1 5 ? -3.406 6.554 9.781 1.00 54.71 5 LYS C CA 1
ATOM 1418 C C . LYS C 1 5 ? -3.194 7.176 11.187 1.00 52.53 5 LYS C C 1
ATOM 1419 O O . LYS C 1 5 ? -3.149 6.444 12.187 1.00 53.00 5 LYS C O 1
ATOM 1425 N N . LEU C 1 6 ? -3.041 8.499 11.254 1.00 49.20 6 LEU C N 1
ATOM 1426 C CA . LEU C 1 6 ? -2.697 9.165 12.527 1.00 46.20 6 LEU C CA 1
ATOM 1427 C C . LEU C 1 6 ? -3.951 9.424 13.337 1.00 44.51 6 LEU C C 1
ATOM 1428 O O . LEU C 1 6 ? -4.959 9.912 12.796 1.00 44.71 6 LEU C O 1
ATOM 1433 N N . THR C 1 7 ? -3.913 9.077 14.620 1.00 40.86 7 THR C N 1
ATOM 1434 C CA . THR C 1 7 ? -5.078 9.244 15.456 1.00 38.99 7 THR C CA 1
ATOM 1435 C C . THR C 1 7 ? -4.840 10.230 16.619 1.00 36.93 7 THR C C 1
ATOM 1436 O O . THR C 1 7 ? -3.724 10.363 17.140 1.00 35.18 7 THR C O 1
ATOM 1440 N N . LEU C 1 8 ? -5.936 10.872 16.993 1.00 33.95 8 LEU C N 1
ATOM 1441 C CA . LEU C 1 8 ? -5.996 11.899 18.020 1.00 33.29 8 LEU C CA 1
ATOM 1442 C C . LEU C 1 8 ? -6.014 11.267 19.415 1.00 31.82 8 LEU C C 1
ATOM 1443 O O . LEU C 1 8 ? -6.337 10.104 19.536 1.00 31.65 8 LEU C O 1
ATOM 1448 N N . PRO C 1 9 ? -5.694 12.025 20.477 1.00 31.94 9 PRO C N 1
ATOM 1449 C CA . PRO C 1 9 ? -5.850 11.446 21.841 1.00 32.08 9 PRO C CA 1
ATOM 1450 C C . PRO C 1 9 ? -7.303 11.133 22.155 1.00 32.48 9 PRO C C 1
ATOM 1451 O O . PRO C 1 9 ? -8.168 11.929 21.844 1.00 32.69 9 PRO C O 1
ATOM 1455 N N . ALA C 1 10 ? -7.568 9.998 22.793 1.00 32.12 10 ALA C N 1
ATOM 1456 C CA . ALA C 1 10 ? -8.915 9.490 22.916 1.00 31.98 10 ALA C CA 1
ATOM 1457 C C . ALA C 1 10 ? -9.633 10.031 24.141 1.00 31.94 10 ALA C C 1
ATOM 1458 O O . ALA C 1 10 ? -10.860 9.977 24.221 1.00 31.55 10 ALA C O 1
ATOM 1460 N N . GLU C 1 11 ? -8.881 10.539 25.107 1.00 31.77 11 GLU C N 1
ATOM 1461 C CA . GLU C 1 11 ? -9.539 10.979 26.353 1.00 31.36 11 GLU C CA 1
ATOM 1462 C C . GLU C 1 11 ? -9.073 12.385 26.688 1.00 29.53 11 GLU C C 1
ATOM 1463 O O . GLU C 1 11 ? -7.921 12.713 26.462 1.00 27.22 11 GLU C O 1
ATOM 1469 N N . LEU C 1 12 ? -9.959 13.203 27.239 1.00 28.54 12 LEU C N 1
ATOM 1470 C CA . LEU C 1 12 ? -9.522 14.503 27.810 1.00 28.28 12 LEU C CA 1
ATOM 1471 C C . LEU C 1 12 ? -8.636 14.253 29.045 1.00 27.52 12 LEU C C 1
ATOM 1472 O O . LEU C 1 12 ? -8.943 13.353 29.830 1.00 27.05 12 LEU C O 1
ATOM 1477 N N . PRO C 1 13 ? -7.546 15.041 29.205 1.00 26.91 13 PRO C N 1
ATOM 1478 C CA . PRO C 1 13 ? -6.616 14.744 30.323 1.00 26.64 13 PRO C CA 1
ATOM 1479 C C . PRO C 1 13 ? -7.128 15.320 31.646 1.00 28.01 13 PRO C C 1
ATOM 1480 O O . PRO C 1 13 ? -7.931 16.294 31.685 1.00 28.66 13 PRO C O 1
ATOM 1484 N N . ASP C 1 14 ? -6.681 14.714 32.727 1.00 27.84 14 ASP C N 1
ATOM 1485 C CA . ASP C 1 14 ? -6.790 15.314 34.039 1.00 27.85 14 ASP C CA 1
ATOM 1486 C C . ASP C 1 14 ? -6.045 16.657 34.021 1.00 26.88 14 ASP C C 1
ATOM 1487 O O . ASP C 1 14 ? -4.827 16.702 33.817 1.00 25.80 14 ASP C O 1
ATOM 1492 N N . GLU C 1 15 ? -6.767 17.762 34.232 1.00 25.86 15 GLU C N 1
ATOM 1493 C CA . GLU C 1 15 ? -6.173 19.081 34.091 1.00 26.88 15 GLU C CA 1
ATOM 1494 C C . GLU C 1 15 ? -5.080 19.333 35.114 1.00 27.12 15 GLU C C 1
ATOM 1495 O O . GLU C 1 15 ? -4.164 20.065 34.812 1.00 26.92 15 GLU C O 1
ATOM 1501 N N . GLN C 1 16 ? -5.140 18.654 36.274 1.00 26.43 16 GLN C N 1
ATOM 1502 C CA . GLN C 1 16 ? -4.105 18.803 37.302 1.00 26.42 16 GLN C CA 1
ATOM 1503 C C . GLN C 1 16 ? -2.843 17.963 37.024 1.00 26.07 16 GLN C C 1
ATOM 1504 O O . GLN C 1 16 ? -1.832 18.083 37.724 1.00 26.07 16 GLN C O 1
ATOM 1510 N N . ASP C 1 17 ? -2.889 17.126 36.000 1.00 24.58 17 ASP C N 1
ATOM 1511 C CA . ASP C 1 17 ? -1.711 16.310 35.674 1.00 23.54 17 ASP C CA 1
ATOM 1512 C C . ASP C 1 17 ? -1.077 17.005 34.483 1.00 22.13 17 ASP C C 1
ATOM 1513 O O . ASP C 1 17 ? -1.498 16.783 33.343 1.00 21.53 17 ASP C O 1
ATOM 1518 N N . LEU C 1 18 ? -0.088 17.857 34.725 1.00 21.76 18 LEU C N 1
ATOM 1519 C CA . LEU C 1 18 ? 0.465 18.609 33.602 1.00 21.58 18 LEU C CA 1
ATOM 1520 C C . LEU C 1 18 ? 1.180 17.708 32.579 1.00 21.81 18 LEU C C 1
ATOM 1521 O O . LEU C 1 18 ? 1.230 18.048 31.397 1.00 20.61 18 LEU C O 1
ATOM 1526 N N . ARG C 1 19 ? 1.752 16.553 33.008 1.00 20.42 19 ARG C N 1
ATOM 1527 C CA . ARG C 1 19 ? 2.269 15.617 31.991 1.00 20.81 19 ARG C CA 1
ATOM 1528 C C . ARG C 1 19 ? 1.176 15.127 31.002 1.00 19.48 19 ARG C C 1
ATOM 1529 O O . ARG C 1 19 ? 1.421 14.977 29.800 1.00 21.27 19 ARG C O 1
ATOM 1537 N N . ALA C 1 20 ? -0.002 14.868 31.521 1.00 18.49 20 ALA C N 1
ATOM 1538 C CA . ALA C 1 20 ? -1.120 14.331 30.729 1.00 20.18 20 ALA C CA 1
ATOM 1539 C C . ALA C 1 20 ? -1.615 15.463 29.811 1.00 19.58 20 ALA C C 1
ATOM 1540 O O . ALA C 1 20 ? -2.000 15.200 28.664 1.00 20.05 20 ALA C O 1
ATOM 1542 N N . VAL C 1 21 ? -1.579 16.701 30.314 1.00 20.64 21 VAL C N 1
ATOM 1543 C CA . VAL C 1 21 ? -2.004 17.874 29.482 1.00 20.63 21 VAL C CA 1
ATOM 1544 C C . VAL C 1 21 ? -1.013 18.029 28.329 1.00 21.20 21 VAL C C 1
ATOM 1545 O O . VAL C 1 21 ? -1.402 18.071 27.185 1.00 20.98 21 VAL C O 1
ATOM 1549 N N . LEU C 1 22 ? 0.282 18.016 28.631 1.00 21.06 22 LEU C N 1
ATOM 1550 C CA . LEU C 1 22 ? 1.307 18.083 27.606 1.00 20.99 22 LEU C CA 1
ATOM 1551 C C . LEU C 1 22 ? 1.193 16.962 26.580 1.00 22.39 22 LEU C C 1
ATOM 1552 O O . LEU C 1 22 ? 1.259 17.206 25.366 1.00 22.04 22 LEU C O 1
ATOM 1557 N N . ALA C 1 23 ? 1.091 15.723 27.052 1.00 22.25 23 ALA C N 1
ATOM 1558 C CA . ALA C 1 23 ? 0.948 14.580 26.130 1.00 22.11 23 ALA C CA 1
ATOM 1559 C C . ALA C 1 23 ? -0.269 14.732 25.175 1.00 23.68 23 ALA C C 1
ATOM 1560 O O . ALA C 1 23 ? -0.150 14.456 23.982 1.00 23.24 23 ALA C O 1
ATOM 1562 N N . TYR C 1 24 ? -1.417 15.159 25.701 1.00 23.21 24 TYR C N 1
ATOM 1563 C CA . TYR C 1 24 ? -2.602 15.414 24.868 1.00 23.59 24 TYR C CA 1
ATOM 1564 C C . TYR C 1 24 ? -2.319 16.467 23.767 1.00 23.51 24 TYR C C 1
ATOM 1565 O O . TYR C 1 24 ? -2.575 16.212 22.590 1.00 23.81 24 TYR C O 1
ATOM 1574 N N . ASN C 1 25 ? -1.799 17.635 24.160 1.00 23.40 25 ASN C N 1
ATOM 1575 C CA . ASN C 1 25 ? -1.494 18.700 23.216 1.00 23.56 25 ASN C CA 1
ATOM 1576 C C . ASN C 1 25 ? -0.415 18.366 22.194 1.00 24.78 25 ASN C C 1
ATOM 1577 O O . ASN C 1 25 ? -0.574 18.685 21.021 1.00 25.31 25 ASN C O 1
ATOM 1582 N N . MET C 1 26 ? 0.654 17.675 22.611 1.00 23.19 26 MET C N 1
ATOM 1583 C CA . MET C 1 26 ? 1.659 17.218 21.659 1.00 25.47 26 MET C CA 1
ATOM 1584 C C . MET C 1 26 ? 1.005 16.431 20.541 1.00 24.78 26 MET C C 1
ATOM 1585 O O . MET C 1 26 ? 1.250 16.691 19.360 1.00 25.63 26 MET C O 1
ATOM 1590 N N . ARG C 1 27 ? 0.171 15.498 20.940 1.00 24.48 27 ARG C N 1
ATOM 1591 C CA . ARG C 1 27 ? -0.468 14.617 20.016 1.00 25.12 27 ARG C CA 1
ATOM 1592 C C . ARG C 1 27 ? -1.456 15.368 19.128 1.00 25.44 27 ARG C C 1
ATOM 1593 O O . ARG C 1 27 ? -1.418 15.229 17.897 1.00 25.63 27 ARG C O 1
ATOM 1601 N N . LEU C 1 28 ? -2.297 16.195 19.739 1.00 25.85 28 LEU C N 1
ATOM 1602 C CA . LEU C 1 28 ? -3.270 17.008 19.016 1.00 26.19 28 LEU C CA 1
ATOM 1603 C C . LEU C 1 28 ? -2.566 17.851 17.942 1.00 27.08 28 LEU C C 1
ATOM 1604 O O . LEU C 1 28 ? -2.923 17.818 16.750 1.00 28.09 28 LEU C O 1
ATOM 1609 N N . PHE C 1 29 ? -1.526 18.571 18.331 1.00 26.04 29 PHE C N 1
ATOM 1610 C CA . PHE C 1 29 ? -0.887 19.460 17.401 1.00 28.38 29 PHE C CA 1
ATOM 1611 C C . PHE C 1 29 ? -0.054 18.730 16.366 1.00 27.91 29 PHE C C 1
ATOM 1612 O O . PHE C 1 29 ? -0.006 19.163 15.201 1.00 28.34 29 PHE C O 1
ATOM 1620 N N . ARG C 1 30 ? 0.603 17.632 16.749 1.00 28.15 30 ARG C N 1
ATOM 1621 C CA . ARG C 1 30 ? 1.409 16.958 15.729 1.00 29.27 30 ARG C CA 1
ATOM 1622 C C . ARG C 1 30 ? 0.524 16.295 14.680 1.00 29.68 30 ARG C C 1
ATOM 1623 O O . ARG C 1 30 ? 0.835 16.333 13.493 1.00 29.29 30 ARG C O 1
ATOM 1631 N N . VAL C 1 31 ? -0.612 15.766 15.113 1.00 29.06 31 VAL C N 1
ATOM 1632 C CA . VAL C 1 31 ? -1.511 15.041 14.200 1.00 30.31 31 VAL C CA 1
ATOM 1633 C C . VAL C 1 31 ? -2.109 16.050 13.206 1.00 31.82 31 VAL C C 1
ATOM 1634 O O . VAL C 1 31 ? -2.193 15.771 12.003 1.00 31.06 31 VAL C O 1
ATOM 1638 N N . ASN C 1 32 ? -2.412 17.246 13.694 1.00 30.75 32 ASN C N 1
ATOM 1639 C CA . ASN C 1 32 ? -2.799 18.340 12.808 1.00 33.02 32 ASN C CA 1
ATOM 1640 C C . ASN C 1 32 ? -1.771 18.728 11.734 1.00 33.77 32 ASN C C 1
ATOM 1641 O O . ASN C 1 32 ? -2.175 19.186 10.668 1.00 33.87 32 ASN C O 1
ATOM 1646 N N . LYS C 1 33 ? -0.486 18.561 12.026 1.00 33.23 33 LYS C N 1
ATOM 1647 C CA . LYS C 1 33 ? 0.604 18.779 11.036 1.00 35.60 33 LYS C CA 1
ATOM 1648 C C . LYS C 1 33 ? 0.901 17.579 10.144 1.00 35.77 33 LYS C C 1
ATOM 1649 O O . LYS C 1 33 ? 1.697 17.660 9.182 1.00 37.51 33 LYS C O 1
ATOM 1655 N N . GLY C 1 34 ? 0.283 16.459 10.478 1.00 35.81 34 GLY C N 1
ATOM 1656 C CA . GLY C 1 34 ? 0.458 15.188 9.797 1.00 36.17 34 GLY C CA 1
ATOM 1657 C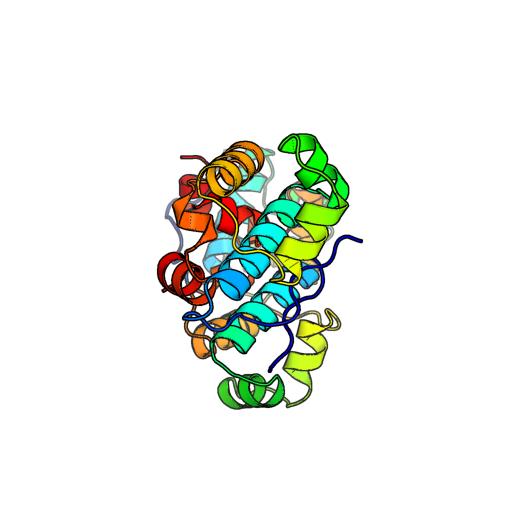 C . GLY C 1 34 ? 1.724 14.490 10.250 1.00 36.41 34 GLY C C 1
ATOM 1658 O O . GLY C 1 34 ? 2.286 13.673 9.493 1.00 3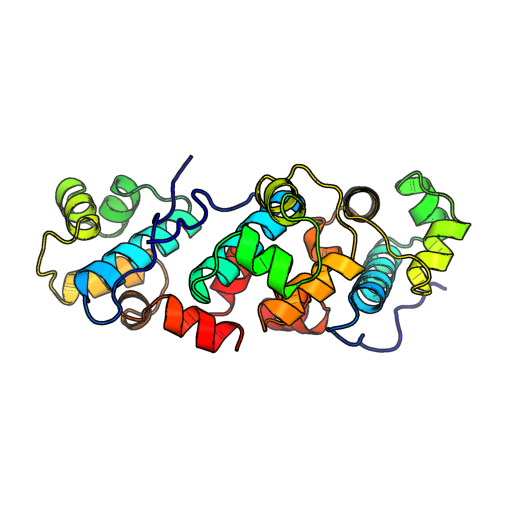6.55 34 GLY C O 1
ATOM 1659 N N . TRP C 1 35 ? 2.172 14.802 11.478 1.00 34.05 35 TRP C N 1
ATOM 1660 C CA . TRP C 1 35 ? 3.415 14.270 12.014 1.00 33.30 35 TRP C CA 1
ATOM 1661 C C . TRP C 1 35 ? 3.270 13.117 12.986 1.00 33.31 35 TRP C C 1
ATOM 1662 O O . TRP C 1 35 ? 2.479 13.165 13.980 1.00 32.37 35 TRP C O 1
ATOM 1673 N N . SER C 1 36 ? 4.063 12.083 12.727 1.00 33.31 36 SER C N 1
ATOM 1674 C CA . SER C 1 36 ? 4.244 11.012 13.679 1.00 34.21 36 SER C CA 1
ATOM 1675 C C . SER C 1 36 ? 5.148 11.523 14.808 1.00 33.69 36 SER C C 1
ATOM 1676 O O . SER C 1 36 ? 5.846 12.530 14.664 1.00 33.07 36 SER C O 1
ATOM 1679 N N . GLN C 1 37 ? 5.147 10.793 15.918 1.00 35.36 37 GLN C N 1
ATOM 1680 C CA . GLN C 1 37 ? 6.139 10.991 17.010 1.00 36.86 37 GLN C CA 1
ATOM 1681 C C . GLN C 1 37 ? 7.568 11.103 16.471 1.00 37.53 37 GLN C C 1
ATOM 1682 O O . GLN C 1 37 ? 8.365 11.982 16.859 1.00 37.05 37 GLN C O 1
ATOM 1688 N N . GLU C 1 38 ? 7.897 10.191 15.561 1.00 38.71 38 GLU C N 1
ATOM 1689 C CA . GLU C 1 38 ? 9.223 10.213 14.934 1.00 39.50 38 GLU C CA 1
ATOM 1690 C C . GLU C 1 38 ? 9.500 11.538 14.240 1.00 38.03 38 GLU C C 1
ATOM 1691 O O . GLU C 1 38 ? 10.575 12.115 14.417 1.00 37.65 38 GLU C O 1
ATOM 1697 N N . GLU C 1 39 ? 8.527 12.010 13.454 1.00 37.16 39 GLU C N 1
ATOM 1698 C CA . GLU C 1 39 ? 8.686 13.240 12.692 1.00 36.53 39 GLU C CA 1
ATOM 1699 C C . GLU C 1 39 ? 8.790 14.458 13.640 1.00 35.64 39 GLU C C 1
ATOM 1700 O O . GLU C 1 39 ? 9.605 15.368 13.451 1.00 34.80 39 GLU C O 1
ATOM 1706 N N . LEU C 1 40 ? 7.975 14.456 14.692 1.00 34.85 40 LEU C N 1
ATOM 1707 C CA . LEU C 1 40 ? 8.028 15.548 15.627 1.00 34.21 40 LEU C CA 1
ATOM 1708 C C . LEU C 1 40 ? 9.437 15.615 16.252 1.00 34.91 40 LEU C C 1
ATOM 1709 O O . LEU C 1 40 ? 10.052 16.704 16.321 1.00 32.83 40 LEU C O 1
ATOM 1714 N N . ALA C 1 41 ? 9.956 14.434 16.636 1.00 36.84 41 ALA C N 1
ATOM 1715 C CA . ALA C 1 41 ? 11.311 14.316 17.214 1.00 38.54 41 ALA C CA 1
ATOM 1716 C C . ALA C 1 41 ? 12.360 14.930 16.294 1.00 40.56 41 ALA C C 1
ATOM 1717 O O . ALA C 1 41 ? 13.108 15.807 16.724 1.00 40.01 41 ALA C O 1
ATOM 1719 N N . ARG C 1 42 ? 12.348 14.551 15.016 1.00 41.70 42 ARG C N 1
ATOM 1720 C CA . ARG C 1 42 ? 13.267 15.187 14.065 1.00 44.44 42 ARG C CA 1
ATOM 1721 C C . ARG C 1 42 ? 13.048 16.695 13.942 1.00 44.76 42 ARG C C 1
ATOM 1722 O O . ARG C 1 42 ? 14.013 17.452 13.817 1.00 46.05 42 ARG C O 1
ATOM 1730 N N . GLN C 1 43 ? 11.793 17.136 13.982 1.00 44.15 43 GLN C N 1
ATOM 1731 C CA . GLN C 1 43 ? 11.503 18.539 13.722 1.00 43.98 43 GLN C CA 1
ATOM 1732 C C . GLN C 1 43 ? 11.970 19.404 14.881 1.00 44.13 43 GLN C C 1
ATOM 1733 O O . GLN C 1 43 ? 12.230 20.580 14.707 1.00 43.68 43 GLN C O 1
ATOM 1739 N N . CYS C 1 44 ? 12.050 18.820 16.070 1.00 44.05 44 CYS C N 1
ATOM 1740 C CA . CYS C 1 44 ? 12.446 19.584 17.219 1.00 45.01 44 CYS C CA 1
ATOM 1741 C C . CYS C 1 44 ? 13.805 19.169 17.762 1.00 45.31 44 CYS C C 1
ATOM 1742 O O . CYS C 1 44 ? 14.250 19.702 18.783 1.00 45.67 44 CYS C O 1
ATOM 1745 N N . GLY C 1 45 ? 14.467 18.231 17.084 1.00 45.42 45 GLY C N 1
ATOM 1746 C CA . GLY C 1 45 ? 15.829 17.861 17.472 1.00 45.39 45 GLY C CA 1
ATOM 1747 C C . GLY C 1 45 ? 15.895 17.134 18.800 1.00 45.59 45 GLY C C 1
ATOM 1748 O O . GLY C 1 45 ? 16.901 17.189 19.490 1.00 46.73 45 GLY C O 1
ATOM 1749 N N . LEU C 1 46 ? 14.819 16.443 19.160 1.00 44.86 46 LEU C N 1
ATOM 1750 C CA . LEU C 1 46 ? 14.838 15.561 20.326 1.00 45.01 46 LEU C CA 1
ATOM 1751 C C . LEU C 1 46 ? 14.807 14.102 19.838 1.00 44.74 46 LEU C C 1
ATOM 1752 O O . LEU C 1 46 ? 14.328 13.841 18.745 1.00 44.67 46 LEU C O 1
ATOM 1757 N N . ASP C 1 47 ? 15.308 13.167 20.642 1.00 45.68 47 ASP C N 1
ATOM 1758 C CA . ASP C 1 47 ? 15.273 11.732 20.309 1.00 46.22 47 ASP C CA 1
ATOM 1759 C C . ASP C 1 47 ? 13.859 11.211 20.252 1.00 45.69 47 ASP C C 1
ATOM 1760 O O . ASP C 1 47 ? 13.025 11.564 21.095 1.00 45.41 47 ASP C O 1
ATOM 1765 N N . ARG C 1 48 ? 13.589 10.345 19.286 1.00 44.26 48 ARG C N 1
ATOM 1766 C CA . ARG C 1 48 ? 12.248 9.831 19.108 1.00 43.55 48 ARG C CA 1
ATOM 1767 C C . ARG C 1 48 ? 11.748 9.010 20.292 1.00 42.22 48 ARG C C 1
ATOM 1768 O O . ARG C 1 48 ? 10.555 9.051 20.630 1.00 39.37 48 ARG C O 1
ATOM 1776 N N . THR C 1 49 ? 12.650 8.260 20.921 1.00 40.22 49 THR C N 1
ATOM 1777 C CA . THR C 1 49 ? 12.229 7.443 22.039 1.00 39.31 49 THR C CA 1
ATOM 1778 C C . THR C 1 49 ? 11.842 8.365 23.210 1.00 37.44 49 THR C C 1
ATOM 1779 O O . THR C 1 49 ? 10.973 8.022 23.992 1.00 36.51 49 THR C O 1
ATOM 1783 N N . TYR C 1 50 ? 12.536 9.501 23.340 1.00 35.74 50 TYR C N 1
ATOM 1784 C CA . TYR C 1 50 ? 12.194 10.501 24.352 1.00 35.25 50 TYR C CA 1
ATOM 1785 C C . TYR C 1 50 ? 10.798 11.137 24.122 1.00 34.22 50 TYR C C 1
ATOM 1786 O O . TYR C 1 50 ? 9.997 11.271 25.060 1.00 35.30 50 TYR C O 1
ATOM 1795 N N . VAL C 1 51 ? 10.504 11.479 22.873 1.00 33.81 51 VAL C N 1
ATOM 1796 C CA . VAL C 1 51 ? 9.224 12.091 22.528 1.00 32.73 51 VAL C CA 1
ATOM 1797 C C . VAL C 1 51 ? 8.112 11.082 22.758 1.00 32.23 51 VAL C C 1
ATOM 1798 O O . VAL C 1 51 ? 7.077 11.416 23.322 1.00 31.36 51 VAL C O 1
ATOM 1802 N N . SER C 1 52 ? 8.363 9.817 22.415 1.00 29.53 52 SER C N 1
ATOM 1803 C CA . SER C 1 52 ? 7.407 8.761 22.645 1.00 29.81 52 SER C CA 1
ATOM 1804 C C . SER C 1 52 ? 7.138 8.591 24.139 1.00 27.92 52 SER C C 1
ATOM 1805 O O . SER C 1 52 ? 5.989 8.424 24.547 1.00 29.20 52 SER C O 1
ATOM 1808 N N . ALA C 1 53 ? 8.186 8.626 24.955 1.00 27.05 53 ALA C N 1
ATOM 1809 C CA . ALA C 1 53 ? 8.017 8.448 26.410 1.00 26.51 53 ALA C CA 1
ATOM 1810 C C . ALA C 1 53 ? 7.283 9.660 27.054 1.00 25.68 53 ALA C C 1
ATOM 1811 O O . ALA C 1 53 ? 6.553 9.491 28.026 1.00 25.44 53 ALA C O 1
ATOM 1813 N N . VAL C 1 54 ? 7.567 10.855 26.560 1.00 25.27 54 VAL C N 1
ATOM 1814 C CA . VAL C 1 54 ? 6.835 12.087 27.005 1.00 24.57 54 VAL C CA 1
ATOM 1815 C C . VAL C 1 54 ? 5.364 11.958 26.689 1.00 24.62 54 VAL C C 1
ATOM 1816 O O . VAL C 1 54 ? 4.517 12.249 27.513 1.00 24.17 54 VAL C O 1
ATOM 1820 N N . GLU C 1 55 ? 5.016 11.479 25.496 1.00 25.90 55 GLU C N 1
ATOM 1821 C CA . GLU C 1 55 ? 3.605 11.187 25.239 1.00 27.22 55 GLU C CA 1
ATOM 1822 C C . GLU C 1 55 ? 3.009 10.152 26.156 1.00 28.04 55 GLU C C 1
ATOM 1823 O O . GLU C 1 55 ? 1.787 10.128 26.384 1.00 26.26 55 GLU C O 1
ATOM 1829 N N . ARG C 1 56 ? 3.861 9.302 26.732 1.00 27.34 56 ARG C N 1
ATOM 1830 C CA . ARG C 1 56 ? 3.359 8.335 27.706 1.00 28.25 56 ARG C CA 1
ATOM 1831 C C . ARG C 1 56 ? 3.516 8.826 29.135 1.00 27.33 56 ARG C C 1
ATOM 1832 O O . ARG C 1 56 ? 3.358 8.024 30.085 1.00 28.06 56 ARG C O 1
ATOM 1840 N N . LYS C 1 57 ? 3.793 10.129 29.301 1.00 24.83 57 LYS C N 1
ATOM 1841 C CA . LYS C 1 57 ? 3.880 10.785 30.623 1.00 24.75 57 LYS C CA 1
ATOM 1842 C C . LYS C 1 57 ? 5.037 10.261 31.516 1.00 24.74 57 LYS C C 1
ATOM 1843 O O . LYS C 1 57 ? 4.937 10.223 32.735 1.00 23.92 57 LYS C O 1
ATOM 1849 N N . ARG C 1 58 ? 6.131 9.853 30.893 1.00 24.34 58 ARG C N 1
ATOM 1850 C CA . ARG C 1 58 ? 7.260 9.227 31.623 1.00 24.42 58 ARG C CA 1
ATOM 1851 C C . ARG C 1 58 ? 8.277 10.189 32.208 1.00 24.73 58 ARG C C 1
ATOM 1852 O O . ARG C 1 58 ? 9.021 9.813 33.086 1.00 23.90 58 ARG C O 1
ATOM 1860 N N . TRP C 1 59 ? 8.272 11.449 31.752 1.00 23.69 59 TRP C N 1
ATOM 1861 C CA . TRP C 1 59 ? 9.332 12.371 32.101 1.00 23.04 59 TRP C CA 1
ATOM 1862 C C . TRP C 1 59 ? 8.848 13.645 32.775 1.00 23.94 59 TRP C C 1
ATOM 1863 O O . TRP C 1 59 ? 7.897 14.263 32.307 1.00 23.87 59 TRP C O 1
ATOM 1874 N N . ASN C 1 60 ? 9.521 14.004 33.881 1.00 23.05 60 ASN C N 1
ATOM 1875 C CA . ASN C 1 60 ? 9.413 15.319 34.496 1.00 24.52 60 ASN C CA 1
ATOM 1876 C C . ASN C 1 60 ? 10.110 16.406 33.645 1.00 24.30 60 ASN C C 1
ATOM 1877 O O . ASN C 1 60 ? 11.136 16.956 34.020 1.00 24.40 60 ASN C O 1
ATOM 1882 N N . ILE C 1 61 ? 9.537 16.687 32.481 1.00 23.17 61 ILE C N 1
ATOM 1883 C CA . ILE C 1 61 ? 10.134 17.515 31.466 1.00 24.53 61 ILE C CA 1
ATOM 1884 C C . ILE C 1 61 ? 10.183 18.976 31.895 1.00 24.69 61 ILE C C 1
ATOM 1885 O O . ILE C 1 61 ? 9.298 19.474 32.643 1.00 24.82 61 ILE C O 1
ATOM 1890 N N . ALA C 1 62 ? 11.242 19.642 31.481 1.00 25.31 62 ALA C N 1
ATOM 1891 C CA . ALA C 1 62 ? 11.457 21.060 31.819 1.00 26.10 62 ALA C CA 1
ATOM 1892 C C . ALA C 1 62 ? 11.030 21.973 30.709 1.00 26.90 62 ALA C C 1
ATOM 1893 O O . ALA C 1 62 ? 10.945 21.568 29.514 1.00 26.02 62 ALA C O 1
ATOM 1895 N N . LEU C 1 63 ? 10.794 23.224 31.093 1.00 27.34 63 LEU C N 1
ATOM 1896 C CA . LEU C 1 63 ? 10.272 24.249 30.119 1.00 29.19 63 LEU C CA 1
ATOM 1897 C C . LEU C 1 63 ? 11.089 24.304 28.843 1.00 29.23 63 LEU C C 1
ATOM 1898 O O . LEU C 1 63 ? 10.570 24.401 27.754 1.00 28.52 63 LEU C O 1
ATOM 1903 N N . SER C 1 64 ? 12.408 24.185 28.990 1.00 31.14 64 SER C N 1
ATOM 1904 C CA . SER C 1 64 ? 13.296 24.141 27.835 1.00 31.60 64 SER C CA 1
ATOM 1905 C C . SER C 1 64 ? 12.877 23.178 26.714 1.00 31.78 64 SER C C 1
ATOM 1906 O O . SER C 1 64 ? 12.877 23.542 25.503 1.00 30.08 64 SER C O 1
ATOM 1909 N N . ASN C 1 65 ? 12.584 21.927 27.080 1.00 29.87 65 ASN C N 1
ATOM 1910 C CA . ASN C 1 65 ? 12.219 20.970 26.047 1.00 29.33 65 ASN C CA 1
ATOM 1911 C C . ASN C 1 65 ? 10.802 21.182 25.486 1.00 29.36 65 ASN C C 1
ATOM 1912 O O . ASN C 1 65 ? 10.548 20.891 24.308 1.00 29.08 65 ASN C O 1
ATOM 1917 N N . ILE C 1 66 ? 9.897 21.642 26.349 1.00 28.53 66 ILE C N 1
ATOM 1918 C CA . ILE C 1 66 ? 8.525 22.047 25.937 1.00 27.54 66 ILE C CA 1
ATOM 1919 C C . ILE C 1 66 ? 8.631 23.185 24.890 1.00 28.15 66 ILE C C 1
ATOM 1920 O O . ILE C 1 66 ? 7.984 23.134 23.817 1.00 26.05 66 ILE C O 1
ATOM 1925 N N . GLU C 1 67 ? 9.510 24.159 25.146 1.00 27.83 67 GLU C N 1
ATOM 1926 C CA . GLU C 1 67 ? 9.706 25.243 24.151 1.00 29.60 67 GLU C CA 1
ATOM 1927 C C . GLU C 1 67 ? 10.264 24.774 22.825 1.00 29.37 67 GLU C C 1
ATOM 1928 O O . GLU C 1 67 ? 9.823 25.299 21.784 1.00 29.84 67 GLU C O 1
ATOM 1934 N N . LYS C 1 68 ? 11.199 23.797 22.839 1.00 29.65 68 LYS C N 1
ATOM 1935 C CA . LYS C 1 68 ? 11.682 23.200 21.593 1.00 31.06 68 LYS C CA 1
ATOM 1936 C C . LYS C 1 68 ? 10.505 22.553 20.863 1.00 29.81 68 LYS C C 1
ATOM 1937 O O . LYS C 1 68 ? 10.364 22.721 19.664 1.00 30.36 68 LYS C O 1
ATOM 1943 N N . MET C 1 69 ? 9.645 21.822 21.561 1.00 29.45 69 MET C N 1
ATOM 1944 C CA . MET C 1 69 ? 8.518 21.160 20.844 1.00 28.38 69 MET C CA 1
ATOM 1945 C C . MET C 1 69 ? 7.506 22.176 20.277 1.00 28.54 69 MET C C 1
ATOM 1946 O O . MET C 1 69 ? 7.023 22.015 19.147 1.00 27.72 69 MET C O 1
ATOM 1951 N N . ALA C 1 70 ? 7.194 23.211 21.064 1.00 27.92 70 ALA C N 1
ATOM 1952 C CA . ALA C 1 70 ? 6.274 24.267 20.616 1.00 29.70 70 ALA C CA 1
ATOM 1953 C C . ALA C 1 70 ? 6.777 25.017 19.367 1.00 30.20 70 ALA C C 1
ATOM 1954 O O . ALA C 1 70 ? 5.993 25.251 18.435 1.00 31.57 70 ALA C O 1
ATOM 1956 N N . ALA C 1 71 ? 8.058 25.371 19.346 1.00 31.76 71 ALA C N 1
ATOM 1957 C CA . ALA C 1 71 ? 8.680 26.035 18.167 1.00 33.71 71 ALA C CA 1
ATOM 1958 C C . ALA C 1 71 ? 8.584 25.173 16.924 1.00 34.32 71 ALA C C 1
ATOM 1959 O O . ALA C 1 71 ? 8.234 25.638 15.821 1.00 36.43 71 ALA C O 1
ATOM 1961 N N . ALA C 1 72 ? 8.865 23.899 17.079 1.00 34.64 72 ALA C N 1
ATOM 1962 C CA . ALA C 1 72 ? 8.724 22.973 15.965 1.00 34.23 72 ALA C CA 1
ATOM 1963 C C . ALA C 1 72 ? 7.269 22.830 15.499 1.00 33.86 72 ALA C C 1
ATOM 1964 O O . ALA C 1 72 ? 7.014 22.790 14.299 1.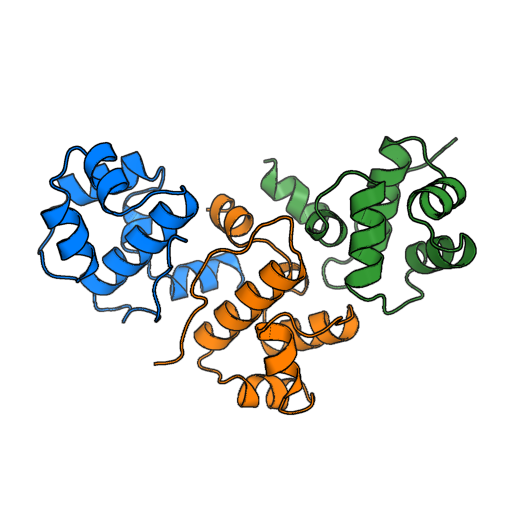00 33.14 72 ALA C O 1
ATOM 1966 N N . LEU C 1 73 ? 6.324 22.797 16.449 1.00 32.60 73 LEU C N 1
ATOM 1967 C CA . LEU C 1 73 ? 4.887 22.721 16.126 1.00 33.20 73 LEU C CA 1
ATOM 1968 C C . LEU C 1 73 ? 4.281 24.037 15.670 1.00 34.32 73 LEU C C 1
ATOM 1969 O O . LEU C 1 73 ? 3.148 24.060 15.228 1.00 35.42 73 LEU C O 1
ATOM 1974 N N . GLY C 1 74 ? 5.010 25.134 15.817 1.00 35.45 74 GLY C N 1
ATOM 1975 C CA . GLY C 1 74 ? 4.496 26.433 15.359 1.00 36.96 74 GLY C CA 1
ATOM 1976 C C . GLY C 1 74 ? 3.436 27.011 16.278 1.00 37.25 74 GLY C C 1
ATOM 1977 O O . GLY C 1 74 ? 2.548 27.753 15.821 1.00 38.42 74 GLY C O 1
ATOM 1978 N N . VAL C 1 75 ? 3.537 26.694 17.575 1.00 35.93 75 VAL C N 1
ATOM 1979 C CA . VAL C 1 75 ? 2.584 27.174 18.578 1.00 34.58 75 VAL C CA 1
ATOM 1980 C C . VAL C 1 75 ? 3.348 27.822 19.718 1.00 34.72 75 VAL C C 1
ATOM 1981 O O . VAL C 1 75 ? 4.515 27.472 19.959 1.00 35.84 75 VAL C O 1
ATOM 1985 N N . ALA C 1 76 ? 2.727 28.812 20.366 1.00 33.71 76 ALA C N 1
ATOM 1986 C CA . ALA C 1 76 ? 3.349 29.453 21.517 1.00 32.16 76 ALA C CA 1
ATOM 1987 C C . ALA C 1 76 ? 3.491 28.356 22.583 1.00 30.95 76 ALA C C 1
ATOM 1988 O O . ALA C 1 76 ? 2.634 27.476 22.672 1.00 29.22 76 ALA C O 1
ATOM 1990 N N . ALA C 1 77 ? 4.597 28.379 23.327 1.00 28.18 77 ALA C N 1
ATOM 1991 C CA . ALA C 1 77 ? 4.876 27.328 24.288 1.00 28.07 77 ALA C CA 1
ATOM 1992 C C . ALA C 1 77 ? 3.758 27.134 25.299 1.00 27.49 77 ALA C C 1
ATOM 1993 O O . ALA C 1 77 ? 3.479 25.986 25.664 1.00 24.93 77 ALA C O 1
ATOM 1995 N N . TYR C 1 78 ? 3.083 28.227 25.715 1.00 26.31 78 TYR C N 1
ATOM 1996 C CA . TYR C 1 78 ? 1.981 28.059 26.699 1.00 24.17 78 TYR C CA 1
ATOM 1997 C C . TYR C 1 78 ? 0.827 27.119 26.228 1.00 25.00 78 TYR C C 1
ATOM 1998 O O . TYR C 1 78 ? 0.129 26.506 27.049 1.00 24.70 78 TYR C O 1
ATOM 2007 N N . GLN C 1 79 ? 0.633 27.010 24.923 1.00 25.04 79 GLN C N 1
ATOM 2008 C CA . GLN C 1 79 ? -0.440 26.161 24.374 1.00 25.96 79 GLN C CA 1
ATOM 2009 C C . GLN C 1 79 ? -0.187 24.676 24.638 1.00 24.90 79 GLN C C 1
ATOM 2010 O O . GLN C 1 79 ? -1.108 23.909 24.720 1.00 24.68 79 GLN C O 1
ATOM 2016 N N . LEU C 1 80 ? 1.082 24.284 24.744 1.00 24.94 80 LEU C N 1
ATOM 2017 C CA . LEU C 1 80 ? 1.387 22.873 25.087 1.00 24.45 80 LEU C CA 1
ATOM 2018 C C . LEU C 1 80 ? 0.932 22.490 26.483 1.00 24.12 80 LEU C C 1
ATOM 2019 O O . LEU C 1 80 ? 0.666 21.303 26.719 1.00 25.95 80 LEU C O 1
ATOM 2024 N N . LEU C 1 81 ? 0.816 23.482 27.377 1.00 21.36 81 LEU C N 1
ATOM 2025 C CA . LEU C 1 81 ? 0.394 23.246 28.791 1.00 21.28 81 LEU C CA 1
ATOM 2026 C C . LEU C 1 81 ? -1.000 23.769 29.110 1.00 22.34 81 LEU C C 1
ATOM 2027 O O . LEU C 1 81 ? -1.461 23.745 30.274 1.00 22.04 81 LEU C O 1
ATOM 2032 N N . LEU C 1 82 ? -1.676 24.267 28.085 1.00 22.79 82 LEU C N 1
ATOM 2033 C CA . LEU C 1 82 ? -3.065 24.718 28.247 1.00 22.59 82 LEU C CA 1
ATOM 2034 C C . LEU C 1 82 ? -4.030 23.514 28.100 1.00 21.58 82 LEU C C 1
ATOM 2035 O O . LEU C 1 82 ? -4.101 22.906 27.023 1.00 24.07 82 LEU C O 1
ATOM 2040 N N . PRO C 1 83 ? -4.814 23.206 29.148 1.00 21.43 83 PRO C N 1
ATOM 2041 C CA . PRO C 1 83 ? -5.644 22.032 29.009 1.00 22.25 83 PRO C CA 1
ATOM 2042 C C . PRO C 1 83 ? -6.675 22.257 27.882 1.00 23.78 83 PRO C C 1
ATOM 2043 O O . PRO C 1 83 ? -7.138 23.395 27.690 1.00 23.13 83 PRO C O 1
ATOM 2047 N N . PRO C 1 84 ? -7.014 21.173 27.148 1.00 24.19 84 PRO C N 1
ATOM 2048 C CA . PRO C 1 84 ? -7.956 21.362 26.024 1.00 24.93 84 PRO C CA 1
ATOM 2049 C C . PRO C 1 84 ? -9.319 21.829 26.493 1.00 25.86 84 PRO C C 1
ATOM 2050 O O . PRO C 1 84 ? -9.997 22.558 25.751 1.00 27.72 84 PRO C O 1
ATOM 2054 N N . GLN C 1 85 ? -9.712 21.505 27.729 1.00 25.69 85 GLN C N 1
ATOM 2055 C CA . GLN C 1 85 ? -10.946 22.036 28.275 1.00 27.63 85 GLN C CA 1
ATOM 2056 C C . GLN C 1 85 ? -10.877 23.585 28.383 1.00 28.36 85 GLN C C 1
ATOM 2057 O O . GLN C 1 85 ? -11.863 24.287 28.126 1.00 28.73 85 GLN C O 1
ATOM 2063 N N . GLU C 1 86 ? -9.718 24.116 28.750 1.00 27.48 86 GLU C N 1
ATOM 2064 C CA . GLU C 1 86 ? -9.555 25.575 28.871 1.00 28.42 86 GLU C CA 1
ATOM 2065 C C . GLU C 1 86 ? -9.416 26.246 27.504 1.00 28.37 86 GLU C C 1
ATOM 2066 O O . GLU C 1 86 ? -9.999 27.322 27.255 1.00 27.66 86 GLU C O 1
ATOM 2072 N N . ARG C 1 87 ? -8.712 25.588 26.602 1.00 27.37 87 ARG C N 1
ATOM 2073 C CA . ARG C 1 87 ? -8.640 26.090 25.229 1.00 28.96 87 ARG C CA 1
ATOM 2074 C C . ARG C 1 87 ? -10.058 26.265 24.620 1.00 31.85 87 ARG C C 1
ATOM 2075 O O . ARG C 1 87 ? -10.355 27.262 23.927 1.00 31.69 87 ARG C O 1
ATOM 2083 N N . LEU C 1 88 ? -10.929 25.305 24.877 1.00 33.49 88 LEU C N 1
ATOM 2084 C CA . LEU C 1 88 ? -12.294 25.425 24.371 1.00 37.31 88 LEU C CA 1
ATOM 2085 C C . LEU C 1 88 ? -13.091 26.545 25.053 1.00 38.46 88 LEU C C 1
ATOM 2086 O O . LEU C 1 88 ? -13.873 27.225 24.394 1.00 39.50 88 LEU C O 1
ATOM 2091 N N . LYS C 1 89 ? -12.919 26.718 26.362 1.00 40.12 89 LYS C N 1
ATOM 2092 C CA . LYS C 1 89 ? -13.543 27.815 27.080 1.00 41.89 89 LYS C CA 1
ATOM 2093 C C . LYS C 1 89 ? -13.106 29.164 26.517 1.00 43.09 89 LYS C C 1
ATOM 2094 O O . LYS C 1 89 ? -13.916 30.120 26.447 1.00 42.87 89 LYS C O 1
ATOM 2100 N N . LEU C 1 90 ? -11.843 29.239 26.096 1.00 42.83 90 LEU C N 1
ATOM 2101 C CA . LEU C 1 90 ? -11.305 30.437 25.480 1.00 44.09 90 LEU C CA 1
ATOM 2102 C C . LEU C 1 90 ? -11.833 30.689 24.051 1.00 46.94 90 LEU C C 1
ATOM 2103 O O . LEU C 1 90 ? -11.909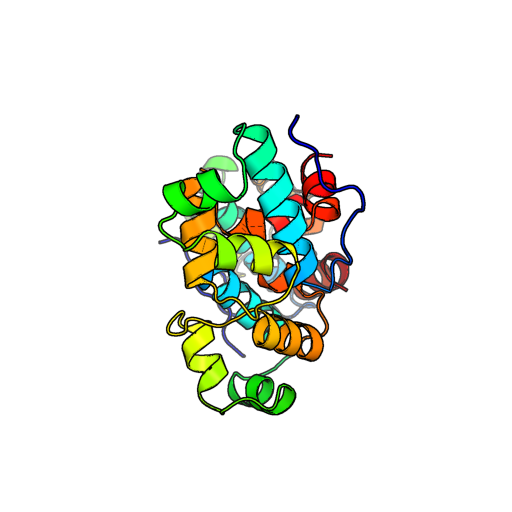 31.836 23.620 1.00 46.89 90 LEU C O 1
ATOM 2108 N N . MET C 1 91 ? -12.139 29.640 23.298 1.00 49.44 91 MET C N 1
ATOM 2109 C CA . MET C 1 91 ? -12.788 29.833 21.995 1.00 53.17 91 MET C CA 1
ATOM 2110 C C . MET C 1 91 ? -14.213 30.366 22.243 1.00 54.93 91 MET C C 1
ATOM 2111 O O . MET C 1 91 ? -14.497 31.541 21.999 1.00 55.84 91 MET C O 1
ATOM 2116 N N . THR C 1 92 ? -15.068 29.522 22.807 1.00 56.58 92 THR C N 1
ATOM 2117 C CA . THR C 1 92 ? -16.396 29.919 23.293 1.00 57.79 92 THR C CA 1
ATOM 2118 C C . THR C 1 92 ? -16.389 31.215 24.114 1.00 58.58 92 THR C C 1
ATOM 2119 O O . THR C 1 92 ? -17.446 31.838 24.322 1.00 59.19 92 THR C O 1
#

Radius of gyration: 20.49 Å; Cα contacts (8 Å, |Δi|>4): 396; chains: 3; bounding box: 37×59×43 Å

CATH classification: 1.10.260.40

Solvent-accessible surface area: 13288 Å² total; per-residue (Å²): 227,59,59,9,12,55,90,43,13,92,73,156,58,97,96,11,0,4,10,16,0,0,69,15,6,10,10,52,95,55,37,41,52,111,44,0,0,169,77,11,69,32,93,131,86,54,1,15,7,5,20,133,99,167,129,131,26,55,142,62,25,15,112,98,1,3,81,19,8,63,23,52,42,147,17,0,64,30,20,9,38,64,10,16,123,118,47,22,134,224,60,74,5,13,60,104,35,11,86,44,123,50,1,69,13,0,2,9,15,0,0,45,16,7,7,11,44,100,55,43,46,45,81,39,0,1,150,78,21,71,38,100,160,73,38,0,41,30,2,11,138,98,156,128,57,1,19,1,36,34,0,53,100,0,1,74,26,4,43,14,35,3,23,8,0,3,2,0,6,28,14,8,15,141,72,89,245,72,85,98,31,105,144,111,14,94,46,101,52,0,74,12,0,1,11,34,0,0,73,39,35,9,25,114,101,51,36,45,45,85,40,0,2,152,88,15,66,24,109,130,97,49,0,24,11,4,21,131,98,163,133,68,4,21,0,43,35,0,59,99,1,2,83,20,5,62,36,16,7,20,39,0,1,5,0,6,45,7,41,104,118,40,146,133

Organism: Neisseria meningitidis serogroup B (strain ATCC BAA-335 / MC58) (NCBI:txid122586)

Foldseek 3Di:
DQDADPDFFDLVLQLQLLLNQLSVLCVVVVHDLCRLCVQLVHDSVVSVVSNVSNDPDDPVSLVSSCVSSVHDSVNSSGGPVVVCVVVPD/DQDADDDFDDLVDQLQLLLRLLRVLCVVVVHDLQRLCVLLVHDSCPNVCSNVSNDPDDQVSLCSSCVSSVHHSCSSRDGPVRVVVVD/DQDADDDFDDLVLQLQQLLRQLSVLQVVVVDDLCRLCVLLVHDSVVSVVSNVSNDPDDLVSLCSSCVSSVHHSVNSRQGVVVVVVVVD

Nearest PDB structures (foldseek):
  3vk0-assembly2_B  TM=1.012E+00  e=8.867E-16  Neisseria meningitidis MC58
  3vk0-assembly1_A  TM=9.913E-01  e=2.492E-13  Neisseria meningitidis MC58
  2b5a-assembly1_A  TM=8.716E-01  e=5.876E-06  [Bacillus] caldolyticus
  1y9q-assembly1_A-2  TM=9.016E-01  e=1.015E-04  Vibrio cholerae
  6b9s-assembly3_F  TM=8.731E-01  e=1.296E-03  Nitrosopumilus maritimus SCM1

=== Feature glossary ===
Each block in this record encodes a different view of the same protein. In brief:

Predicted aligned error. PAE(i, j) answers: if I align the predicted and true structures on residue i, how far off (in Å) do I expect residue j to be? A block-diagonal PAE matrix with low values on the blocks and high values off-diagonal is the signature of a multi-domain protein with confidently predicted domains but uncertain inter-domain orientation.

Contact-map, Ramachandran, and PAE plots. Plot images: a contact map (which residues are close in 3D, as an N×N binary image), a Ramachandran scatter (backbone torsion angles, revealing secondary-structure composition at a glance), and — for AlphaFold structures — a PAE heatmap (pairwise prediction confidence).

Backbone torsions (φ/ψ). φ (phi) and ψ (psi) are the two rotatable backbone dihedrals per residue: φ is the C(i-1)–N–Cα–C torsion, ψ is the N–Cα–C–N(i+1) torsion, both in degrees on (−180°, 180°]. α-helical residues cluster near (−60°, −45°); β-strand residues near (−120°, +130°). A Ramachandran plot is simply a scatter of (φ, ψ) for every residue.

Foldseek 3Di. A 3Di character summarizes, for each residue, the relative orientation of the Cα frame of its nearest spatial neighbor. Because it encodes fold topology rather than chemistry, 3Di alignments detect remote structural similarity that sequence alignment misses.

Radius of gyration, Cα contacts, bounding box. Three whole-structure scalars: the radius of gyration (RMS distance of Cα from centroid, in Å), the count of Cα–Cα contacts (pairs closer than 8 Å and separated by more than four residues in sequence — i.e. tertiary, not local, contacts), and the bounding-box dimensions. Together they distinguish compact globular folds from extended fibres or disordered chains.

Sequence. Sequence gives the chain of amino acids in standard one-letter code (A=alanine, C=cysteine, …, Y=tyrosine), read N→C. It is the only feature that is directly encoded by the gene; all structural features are derived from the folded form of this sequence.

mmCIF coordinates. Atomic coordinates in PDBx/mmCIF format — the same representation the Protein Data Bank distributes. Each line of the _atom_site loop places one backbone atom in Cartesian space (units: ångströms, origin: arbitrary).

Secondary structure (3-state, P-SEA). Three-state secondary structure (P-SEA) collapses the eight DSSP classes into helix (a), strand (b), and coil (c). P-SEA assigns these from Cα geometry alone — distances and angles — without requiring backbone oxygens, so it works on any Cα trace.

InterPro / GO / CATH / organism. Functional annotations link the protein to curated databases. InterPro entries identify conserved domains and families by matching the sequence against member-database signatures (Pfam, PROSITE, CDD, …). Gene Ontology (GO) terms describe molecular function, biological process, and cellular component in a controlled vocabulary. CATH places the structure in a hierarchical fold classification (Class/Architecture/Topology/Homologous-superfamily). The organism is the source species.

B-factor. B-factor (Debye–Waller factor) reflects atomic displacement in the crystal lattice. It is an experimental observable (units Å²), not a prediction; low values mean the atom is pinned down, high values mean it moves or is heterogeneous across the crystal.

Rendered structure images. Structure images are PyMOL renders from six orthogonal camera directions. Cartoon representation draws helices as coils and strands as arrows; sticks shows the backbone as bonds; surface shows the solvent-excluded envelope. Rainbow coloring maps sequence position to hue (blue→red, N→C); chain coloring assigns a distinct color per polypeptide.

Solvent-accessible surface area. Solvent-accessible surface area (SASA) is the area in Å² traced out by the centre of a 1.4 Å probe sphere (a water molecule) rolled over the protein's van der Waals surface (Shrake–Rupley / Lee–Richards construction). Buried residues have near-zero SASA; fully exposed residues can exceed 200 Å². The total SASA scales roughly with the number of surface residues.

Secondary structure (8-state, DSSP). The SS8 string is DSSP's per-residue secondary-structure call. α-helix (H) means an i→i+4 H-bond ladder; β-strand (E) means the residue participates in a β-sheet; 3₁₀ (G) and π (I) are tighter and wider helices; T/S are turns/bends; '-' is loop.

pLDDT. For AlphaFold models, the B-factor field carries pLDDT — the model's own estimate of local accuracy on a 0–100 scale. Regions with pLDDT<50 should be treated as essentially unmodeled; they often correspond to intrinsically disordered segments.

Nearest PDB structures. Nearest PDB neighbors are the top structural matches found by Foldseek when searching this structure against the entire Protein Data Bank. Each hit reports a TM-score (0 to 1; >0.5 almost always implies the same fold) and an E-value. These are *structural* homologs — they may share no detectable sequence similarity.